Protein AF-A0A2I0LCX0-F1 (afdb_monomer)

InterPro domains:
  IPR005016 Serine incorporator/TMS membrane protein [PF03348] (5-268)
  IPR005016 Serine incorporator/TMS membrane protein [PTHR10383] (5-270)

pLDDT: mean 80.24, std 19.32, range [28.86, 98.25]

Mean predicted aligned error: 10.22 Å

Sequence (271 aa):
MNFAATISKFGAALFLLVQVLILLDFTHSWNDAWVEKDEQKWYIALLAVSIGCYIAAFTIGGILFIWFNPSGHDCGLNVFFMVMSLILPVIFTGVALHPKVNGSLLPASVVSVYCAYVCFTALSCEPRDYACNGLHGKSKAVSTGTLILGMLTTVLSVLYSAFRAGSSTTFLSPPSSPRSDVEEGTDKEDKKEAEARPVSYSYSFFHLIFALASMYAGMLLSDWTSSSDSSDLVDVGWTSVWVRICTEWVTAGLYIWTVIAPLLFPDREFF

Nearest PDB structures (foldseek):
  7rug-assembly1_A  TM=8.757E-01  e=2.592E-10  Homo sapiens
  9c3c-assembly1_n  TM=2.346E-01  e=1.860E+00  Oryctolagus cuniculus

Solvent-accessible surface area (backbone atoms only — not comparable to full-atom values): 15337 Å² total; per-residue (Å²): 133,60,69,67,54,57,50,31,53,52,32,24,55,52,32,54,54,51,46,48,53,50,50,51,53,50,35,50,51,53,47,50,64,42,59,74,64,75,43,72,69,42,55,51,48,46,50,53,51,19,53,52,27,43,53,48,20,54,50,50,48,55,51,44,48,72,39,34,48,49,88,95,59,92,33,64,69,51,50,49,53,52,52,55,51,62,48,45,44,55,52,37,47,55,56,25,67,31,90,90,38,95,45,51,60,45,41,33,16,53,52,28,31,47,36,33,48,36,49,53,56,14,58,70,10,44,39,90,85,46,84,33,48,62,52,65,92,45,41,69,63,50,52,52,47,53,46,53,50,51,53,49,53,51,52,51,49,53,50,48,53,52,49,53,58,55,54,73,62,67,80,74,68,79,78,86,78,80,91,77,92,83,84,90,82,84,89,80,92,74,90,67,74,79,71,80,70,83,69,93,57,62,65,69,58,55,52,47,52,53,51,21,47,51,27,30,52,52,34,61,77,46,45,63,62,56,102,83,67,72,102,65,61,52,55,43,20,64,68,44,20,50,54,32,51,52,48,38,52,49,47,52,52,50,54,52,41,69,56,46,44,58,75,78,40,70,92,54,88,84,128

Foldseek 3Di:
DDPLLVVLVVLLLVLLVLLLVLLLCVQVVVVVVLVVVVDPVSVVVLVVLLVVLQVLLVVLLVVQCVFQPDPPDDSVVLVVLSVVLNVLLVVLVCLQPPPVWVHGSRSSSNLSSVLSVLSVLLLLQAALPDPRGNCNVVNVVSLVVVLVVQLVSLVVSLVSVVVVLVVVPVPPPDPDDDDDDDDDDDDDDDPPPPDPPPRPDDPVVNVSSVVSSVSSNVCSVVLSDDPPDDDDRPSRYNVVSVSSSVSSVVSSVVSSCVGCVCVVCVVDDDD

Radius of gyration: 23.69 Å; Cα contacts (8 Å, |Δi|>4): 250; chains: 1; bounding box: 57×47×83 Å

Structure (mmCIF, N/CA/C/O backbone):
data_AF-A0A2I0LCX0-F1
#
_entry.id   AF-A0A2I0LCX0-F1
#
loop_
_atom_site.group_PDB
_atom_site.id
_atom_site.type_symbol
_atom_site.label_atom_id
_atom_site.label_alt_id
_atom_site.label_comp_id
_atom_site.label_asym_id
_atom_site.label_entity_id
_atom_site.label_seq_id
_atom_site.pdbx_PDB_ins_code
_atom_site.Cartn_x
_atom_site.Cartn_y
_atom_site.Cartn_z
_atom_site.occupancy
_atom_site.B_iso_or_equiv
_atom_site.auth_seq_id
_atom_site.auth_comp_id
_atom_site.auth_asym_id
_atom_site.auth_atom_id
_atom_site.pdbx_PDB_model_num
ATOM 1 N N . MET A 1 1 ? 30.971 -2.480 -2.571 1.00 52.50 1 MET A N 1
ATOM 2 C CA . MET A 1 1 ? 29.619 -2.207 -2.037 1.00 52.50 1 MET A CA 1
ATOM 3 C C . MET A 1 1 ? 29.749 -1.422 -0.733 1.00 52.50 1 MET A C 1
ATOM 5 O O . MET A 1 1 ? 30.299 -1.948 0.227 1.00 52.50 1 MET A O 1
ATOM 9 N N . ASN A 1 2 ? 29.348 -0.147 -0.715 1.00 71.81 2 ASN A N 1
ATOM 10 C CA . ASN A 1 2 ? 29.471 0.712 0.471 1.00 71.81 2 ASN A CA 1
ATOM 11 C C . ASN A 1 2 ? 28.528 0.212 1.577 1.00 71.81 2 ASN A C 1
ATOM 13 O O . ASN A 1 2 ? 27.329 0.098 1.343 1.00 71.81 2 ASN A O 1
ATOM 17 N N . PHE A 1 3 ? 29.056 -0.066 2.772 1.00 76.88 3 PHE A N 1
ATOM 18 C CA . PHE A 1 3 ? 28.307 -0.583 3.931 1.00 76.88 3 PHE A CA 1
ATOM 19 C C . PHE A 1 3 ? 27.013 0.200 4.219 1.00 76.88 3 PHE A C 1
ATOM 21 O O . PHE A 1 3 ? 25.958 -0.396 4.432 1.00 76.88 3 PHE A O 1
ATOM 28 N N . ALA A 1 4 ? 27.070 1.532 4.117 1.00 77.75 4 ALA A N 1
ATOM 29 C CA . ALA A 1 4 ? 25.912 2.409 4.282 1.00 77.75 4 ALA A CA 1
ATOM 30 C C . ALA A 1 4 ? 24.796 2.134 3.258 1.00 77.75 4 ALA A C 1
ATOM 32 O O . ALA A 1 4 ? 23.632 2.086 3.631 1.00 77.75 4 ALA A O 1
ATOM 33 N N . ALA A 1 5 ? 25.134 1.880 1.990 1.00 72.81 5 ALA A N 1
ATOM 34 C CA . ALA A 1 5 ? 24.140 1.619 0.950 1.00 72.81 5 ALA A CA 1
ATOM 35 C C . ALA A 1 5 ? 23.404 0.289 1.178 1.00 72.81 5 ALA A C 1
ATOM 37 O O . ALA A 1 5 ? 22.200 0.198 0.953 1.00 72.81 5 ALA A O 1
ATOM 38 N N . THR A 1 6 ? 24.104 -0.739 1.665 1.00 78.75 6 THR A N 1
ATOM 39 C CA . THR A 1 6 ? 23.479 -2.018 2.037 1.00 78.75 6 THR A CA 1
ATOM 40 C C . THR A 1 6 ? 22.500 -1.837 3.196 1.00 78.75 6 THR A C 1
ATOM 42 O O . THR A 1 6 ? 21.385 -2.353 3.147 1.00 78.75 6 THR A O 1
ATOM 45 N N . ILE A 1 7 ? 22.893 -1.063 4.213 1.00 85.94 7 ILE A N 1
ATOM 46 C CA . ILE A 1 7 ? 22.029 -0.748 5.356 1.00 85.94 7 ILE A CA 1
ATOM 47 C C . ILE A 1 7 ? 20.803 0.047 4.906 1.00 85.94 7 ILE A C 1
ATOM 49 O O . ILE A 1 7 ? 19.689 -0.313 5.275 1.00 85.94 7 ILE A O 1
ATOM 53 N N . SER A 1 8 ? 20.979 1.077 4.075 1.00 84.38 8 SER A N 1
ATOM 54 C CA . SER A 1 8 ? 19.868 1.887 3.568 1.00 84.38 8 SER A CA 1
ATOM 55 C C . SER A 1 8 ? 18.891 1.073 2.722 1.00 84.38 8 SER A C 1
ATOM 57 O O . SER A 1 8 ? 17.690 1.253 2.884 1.00 84.38 8 SER A O 1
ATOM 59 N N . LYS A 1 9 ? 19.364 0.129 1.893 1.00 80.00 9 LYS A N 1
ATOM 60 C CA . LYS A 1 9 ? 18.498 -0.806 1.144 1.00 80.00 9 LYS A CA 1
ATOM 61 C C . LYS A 1 9 ? 17.619 -1.637 2.078 1.00 80.00 9 LYS A C 1
ATOM 63 O O . LYS A 1 9 ? 16.411 -1.725 1.872 1.00 80.00 9 LYS A O 1
ATOM 68 N N . PHE A 1 10 ? 18.216 -2.218 3.118 1.00 83.88 10 PHE A N 1
ATOM 69 C CA . PHE A 1 10 ? 17.479 -3.013 4.098 1.00 83.88 10 PHE A CA 1
ATOM 70 C C . PHE A 1 10 ? 16.499 -2.156 4.912 1.00 83.88 10 PHE A C 1
ATOM 72 O O . PHE A 1 10 ? 15.336 -2.522 5.065 1.00 83.88 10 PHE A O 1
ATOM 79 N N . GLY A 1 11 ? 16.940 -0.988 5.386 1.00 86.31 11 GLY A N 1
ATOM 80 C CA . GLY A 1 11 ? 16.098 -0.051 6.130 1.00 86.31 11 GLY A CA 1
ATOM 81 C C . GLY A 1 11 ? 14.923 0.475 5.305 1.00 86.31 11 GLY A C 1
ATOM 82 O O . GLY A 1 11 ? 13.806 0.548 5.805 1.00 86.31 11 GLY A O 1
ATOM 83 N N . ALA A 1 12 ? 15.143 0.758 4.021 1.00 84.62 12 ALA A N 1
ATOM 84 C CA . ALA A 1 12 ? 14.101 1.163 3.086 1.00 84.62 12 ALA A CA 1
ATOM 85 C C . ALA A 1 12 ? 13.065 0.049 2.852 1.00 84.62 12 ALA A C 1
ATOM 87 O O . ALA A 1 12 ? 11.866 0.316 2.871 1.00 84.62 12 ALA A O 1
ATOM 88 N N . ALA A 1 13 ? 13.505 -1.206 2.703 1.00 81.94 13 ALA A N 1
ATOM 89 C CA . ALA A 1 13 ? 12.600 -2.351 2.601 1.00 81.94 13 ALA A CA 1
ATOM 90 C C . ALA A 1 13 ? 11.771 -2.551 3.883 1.00 81.94 13 ALA A C 1
ATOM 92 O O . ALA A 1 13 ? 10.566 -2.785 3.815 1.00 81.94 13 ALA A O 1
ATOM 93 N N . LEU A 1 14 ? 12.389 -2.399 5.059 1.00 87.06 14 LEU A N 1
ATOM 94 C CA . LEU A 1 14 ? 11.676 -2.459 6.335 1.00 87.06 14 LEU A CA 1
ATOM 95 C C . LEU A 1 14 ? 10.679 -1.301 6.484 1.00 87.06 14 LEU A C 1
ATOM 97 O O . LEU A 1 14 ? 9.575 -1.505 6.984 1.00 87.06 14 LEU A O 1
ATOM 101 N N . PHE A 1 15 ? 11.029 -0.101 6.013 1.00 89.25 15 PHE A N 1
ATOM 102 C CA . PHE A 1 15 ? 10.121 1.043 6.030 1.00 89.25 15 PHE A CA 1
ATOM 103 C C . PHE A 1 15 ? 8.869 0.812 5.180 1.00 89.25 15 PHE A C 1
ATOM 105 O O . PHE A 1 15 ? 7.782 1.178 5.612 1.00 89.25 15 PHE A O 1
ATOM 112 N N . LEU A 1 16 ? 8.989 0.160 4.018 1.00 85.88 16 LEU A N 1
ATOM 113 C CA . LEU A 1 16 ? 7.825 -0.211 3.205 1.00 85.88 16 LEU A CA 1
ATOM 114 C C . LEU A 1 16 ? 6.850 -1.106 3.986 1.00 85.88 16 LEU A C 1
ATOM 116 O O . LEU A 1 16 ? 5.642 -0.894 3.925 1.00 85.88 16 LEU A O 1
ATOM 120 N N . LEU A 1 17 ? 7.353 -2.054 4.785 1.00 86.00 17 LEU A N 1
ATOM 121 C CA . LEU A 1 17 ? 6.506 -2.882 5.654 1.00 86.00 17 LEU A CA 1
ATOM 122 C C . LEU A 1 17 ? 5.844 -2.059 6.765 1.00 86.00 17 LEU A C 1
ATOM 124 O O . LEU A 1 17 ? 4.652 -2.213 7.027 1.00 86.00 17 LEU A O 1
ATOM 128 N N . VAL A 1 18 ? 6.594 -1.152 7.395 1.00 88.38 18 VAL A N 1
ATOM 129 C CA . VAL A 1 18 ? 6.048 -0.224 8.399 1.00 88.38 18 VAL A CA 1
ATOM 130 C C . VAL A 1 18 ? 4.959 0.660 7.787 1.00 88.38 18 VAL A C 1
ATOM 132 O O . VAL A 1 18 ? 3.925 0.879 8.411 1.00 88.38 18 VAL A O 1
ATOM 135 N N . GLN A 1 19 ? 5.144 1.124 6.552 1.00 89.50 19 GLN A N 1
ATOM 136 C CA . GLN A 1 19 ? 4.168 1.931 5.828 1.00 89.50 19 GLN A CA 1
ATOM 137 C C . GLN A 1 19 ? 2.867 1.164 5.560 1.00 89.50 19 GLN A C 1
ATOM 139 O O . GLN A 1 19 ? 1.792 1.745 5.695 1.00 89.50 19 GLN A O 1
ATOM 144 N N . VAL A 1 20 ? 2.945 -0.135 5.258 1.00 89.69 20 VAL A N 1
ATOM 145 C CA . VAL A 1 20 ? 1.762 -1.003 5.145 1.00 89.69 20 VAL A CA 1
ATOM 146 C C . VAL A 1 20 ? 1.020 -1.102 6.479 1.00 89.69 20 VAL A C 1
ATOM 148 O O . VAL A 1 20 ? -0.198 -0.958 6.505 1.00 89.69 20 VAL A O 1
ATOM 151 N N . LEU A 1 21 ? 1.729 -1.293 7.596 1.00 90.25 21 LEU A N 1
ATOM 152 C CA . LEU A 1 21 ? 1.100 -1.343 8.924 1.00 90.25 21 LEU A CA 1
ATOM 153 C C . LEU A 1 21 ? 0.441 -0.010 9.299 1.00 90.25 21 LEU A C 1
ATOM 155 O O . LEU A 1 21 ? -0.684 0.000 9.790 1.00 90.25 21 LEU A O 1
ATOM 159 N N . ILE A 1 22 ? 1.114 1.108 9.013 1.00 90.56 22 ILE A N 1
ATOM 160 C CA . ILE A 1 22 ? 0.574 2.456 9.217 1.00 90.56 22 ILE A CA 1
ATOM 161 C C . ILE A 1 22 ? -0.683 2.674 8.370 1.00 90.56 22 ILE A C 1
ATOM 163 O O . ILE A 1 22 ? -1.657 3.236 8.862 1.00 90.56 22 ILE A O 1
ATOM 167 N N . LEU A 1 23 ? -0.682 2.234 7.109 1.00 91.56 23 LEU A N 1
ATOM 168 C CA . LEU A 1 23 ? -1.854 2.324 6.241 1.00 91.56 23 LEU A CA 1
ATOM 169 C C . LEU A 1 23 ? -3.034 1.539 6.826 1.00 91.56 23 LEU A C 1
ATOM 171 O O . LEU A 1 23 ? -4.146 2.060 6.862 1.00 91.56 23 LEU A O 1
ATOM 175 N N . LEU A 1 24 ? -2.797 0.313 7.298 1.00 91.56 24 LEU A N 1
ATOM 176 C CA . LEU A 1 24 ? -3.841 -0.507 7.910 1.00 91.56 24 LEU A CA 1
ATOM 177 C C . LEU A 1 24 ? -4.410 0.168 9.168 1.00 91.56 24 LEU A C 1
ATOM 179 O O . LEU A 1 24 ? -5.622 0.379 9.218 1.00 91.56 24 LEU A O 1
ATOM 183 N N . ASP A 1 25 ? -3.563 0.599 10.113 1.00 90.75 25 ASP A N 1
ATOM 184 C CA . ASP A 1 25 ? -3.995 1.340 11.318 1.00 90.75 25 ASP A CA 1
ATOM 185 C C . ASP A 1 25 ? -4.780 2.605 10.949 1.00 90.75 25 ASP A C 1
ATOM 187 O O . ASP A 1 25 ? -5.859 2.844 11.489 1.00 90.75 25 ASP A O 1
ATOM 191 N N . PHE A 1 26 ? -4.308 3.370 9.960 1.00 92.25 26 PHE A N 1
ATOM 192 C CA . PHE A 1 26 ? -5.007 4.553 9.464 1.00 92.25 26 PHE A CA 1
ATOM 193 C C . PHE A 1 26 ? -6.406 4.223 8.945 1.00 92.25 26 PHE A C 1
ATOM 195 O O . PHE A 1 26 ? -7.369 4.891 9.319 1.00 92.25 26 PHE A O 1
ATOM 202 N N . THR A 1 27 ? -6.540 3.205 8.094 1.00 93.38 27 THR A N 1
ATOM 203 C CA . THR A 1 27 ? -7.836 2.868 7.489 1.00 93.38 27 THR A CA 1
ATOM 204 C C . THR A 1 27 ? -8.848 2.349 8.505 1.00 93.38 27 THR A C 1
ATOM 206 O O . THR A 1 27 ? -10.015 2.739 8.442 1.00 93.38 27 THR A O 1
ATOM 209 N N . HIS A 1 28 ? -8.409 1.525 9.461 1.00 91.19 28 HIS A N 1
ATOM 210 C CA . HIS A 1 28 ? -9.255 1.046 10.551 1.00 91.19 28 HIS A CA 1
ATOM 211 C C . HIS A 1 28 ? -9.620 2.189 11.508 1.00 91.19 28 HIS A C 1
ATOM 213 O O . HIS A 1 28 ? -10.799 2.419 11.753 1.00 91.19 28 HIS A O 1
ATOM 219 N N . SER A 1 29 ? -8.648 3.008 11.922 1.00 91.31 29 SER A N 1
ATOM 220 C CA . SER A 1 29 ? -8.896 4.188 12.762 1.00 91.31 29 SER A CA 1
ATOM 221 C C . SER A 1 29 ? -9.857 5.186 12.109 1.00 91.31 29 SER A C 1
ATOM 223 O O . SER A 1 29 ? -10.707 5.766 12.781 1.00 91.31 29 SER A O 1
ATOM 225 N N . TRP A 1 30 ? -9.734 5.409 10.796 1.00 93.56 30 TRP A N 1
ATOM 226 C CA . TRP A 1 30 ? -10.646 6.278 10.054 1.00 93.56 30 TRP A CA 1
ATOM 227 C C . TRP A 1 30 ? -12.062 5.696 10.024 1.00 93.56 30 TRP A C 1
ATOM 229 O O . TRP A 1 30 ? -13.022 6.417 10.303 1.00 93.56 30 TRP A O 1
ATOM 239 N N . ASN A 1 31 ? -12.194 4.398 9.741 1.00 94.56 31 ASN A N 1
ATOM 240 C CA . ASN A 1 31 ? -13.479 3.712 9.801 1.00 94.56 31 ASN A CA 1
ATOM 241 C C . ASN A 1 31 ? -14.138 3.891 11.173 1.00 94.56 31 ASN A C 1
ATOM 243 O O . ASN A 1 31 ? -15.268 4.369 11.251 1.00 94.56 31 ASN A O 1
ATOM 247 N N . ASP A 1 32 ? -13.416 3.564 12.238 1.00 92.56 32 ASP A N 1
ATOM 248 C CA . ASP A 1 32 ? -13.959 3.549 13.592 1.00 92.56 32 ASP A CA 1
ATOM 249 C C . ASP A 1 32 ? -14.355 4.959 14.038 1.00 92.56 32 ASP A C 1
ATOM 251 O O . ASP A 1 32 ? -15.446 5.151 14.566 1.00 92.56 32 ASP A O 1
ATOM 255 N N . ALA A 1 33 ? -13.555 5.975 13.695 1.00 92.31 33 ALA A N 1
ATOM 256 C CA . ALA A 1 33 ? -13.865 7.373 13.991 1.00 92.31 33 ALA A CA 1
ATOM 257 C C . ALA A 1 33 ? -15.155 7.883 13.321 1.00 92.31 33 ALA A C 1
ATOM 259 O O . ALA A 1 33 ? -15.782 8.816 13.831 1.00 92.31 33 ALA A O 1
ATOM 260 N N . TRP A 1 34 ? -15.536 7.335 12.161 1.00 94.50 34 TRP A N 1
ATOM 261 C CA . TRP A 1 34 ? -16.791 7.680 11.478 1.00 94.50 34 TRP A CA 1
ATOM 262 C C . TRP A 1 34 ? -17.958 6.819 11.964 1.00 94.50 34 TRP A C 1
ATOM 264 O O . TRP A 1 34 ? -19.062 7.342 12.107 1.00 94.50 34 TRP A O 1
ATOM 274 N N . VAL A 1 35 ? -17.720 5.536 12.254 1.00 92.88 35 VAL A N 1
ATOM 275 C CA . VAL A 1 35 ? -18.724 4.625 12.826 1.00 92.88 35 VAL A CA 1
ATOM 276 C C . VAL A 1 35 ? -19.146 5.076 14.226 1.00 92.88 35 VAL A C 1
ATOM 278 O O . VAL A 1 35 ? -20.337 5.070 14.519 1.00 92.88 35 VAL A O 1
ATOM 281 N N . GLU A 1 36 ? -18.210 5.544 15.057 1.00 93.50 36 GLU A N 1
ATOM 282 C CA . GLU A 1 36 ? -18.470 6.024 16.424 1.00 93.50 36 GLU A CA 1
ATOM 283 C C . GLU A 1 36 ? -19.421 7.231 16.464 1.00 93.50 36 GLU A C 1
ATOM 285 O O . GLU A 1 36 ? -20.081 7.478 17.470 1.00 93.50 36 GLU A O 1
ATOM 290 N N . LYS A 1 37 ? -19.535 7.992 15.367 1.00 92.50 37 LYS A N 1
ATOM 291 C CA . LYS A 1 37 ? -20.471 9.123 15.305 1.00 92.50 37 LYS A CA 1
ATOM 292 C C . LYS A 1 37 ? -21.932 8.690 15.334 1.00 92.50 37 LYS A C 1
ATOM 294 O O . LYS A 1 37 ? -22.760 9.527 15.667 1.00 92.50 37 LYS A O 1
ATOM 299 N N . ASP A 1 38 ? -22.229 7.444 14.963 1.00 91.25 38 ASP A N 1
ATOM 300 C CA . ASP A 1 38 ? -23.571 6.852 15.004 1.00 91.25 38 ASP A CA 1
ATOM 301 C C . ASP A 1 38 ? -24.656 7.718 14.320 1.00 91.25 38 ASP A C 1
ATOM 303 O O . ASP A 1 38 ? -25.800 7.820 14.757 1.00 91.25 38 ASP A O 1
ATOM 307 N N . GLU A 1 39 ? -24.299 8.387 13.214 1.00 94.50 39 GLU A N 1
ATOM 308 C CA . GLU A 1 39 ? -25.247 9.155 12.398 1.00 94.50 39 GLU A CA 1
ATOM 309 C C . GLU A 1 39 ? -25.300 8.633 10.959 1.00 94.50 39 GLU A C 1
ATOM 311 O O . GLU A 1 39 ? -24.276 8.379 10.319 1.00 94.50 39 GLU A O 1
ATOM 316 N N . GLN A 1 40 ? -26.506 8.611 10.381 1.00 94.50 40 GLN A N 1
ATOM 317 C CA . GLN A 1 40 ? -26.751 8.136 9.015 1.00 94.50 40 GLN A CA 1
ATOM 318 C C . GLN A 1 40 ? -25.862 8.813 7.957 1.00 94.50 40 GLN A C 1
ATOM 320 O O . GLN A 1 40 ? -25.421 8.161 7.010 1.00 94.50 40 GLN A O 1
ATOM 325 N N . LYS A 1 41 ? -25.554 10.108 8.117 1.00 95.69 41 LYS A N 1
ATOM 326 C CA . LYS A 1 41 ? -24.696 10.853 7.181 1.00 95.69 41 LYS A CA 1
ATOM 327 C C . LYS A 1 41 ? -23.279 10.270 7.089 1.00 95.69 41 LYS A C 1
ATOM 329 O O . LYS A 1 41 ? -22.718 10.231 5.996 1.00 95.69 41 LYS A O 1
ATOM 334 N N . TRP A 1 42 ? -22.724 9.780 8.202 1.00 94.12 42 TRP A N 1
ATOM 335 C CA . TRP A 1 42 ? -21.382 9.198 8.245 1.00 94.12 42 TRP A CA 1
ATOM 336 C C . TRP A 1 42 ? -21.361 7.801 7.634 1.00 94.12 42 TRP A C 1
ATOM 338 O O . TRP A 1 42 ? -20.442 7.496 6.882 1.00 94.12 42 TRP A O 1
ATOM 348 N N . TYR A 1 43 ? -22.410 6.998 7.829 1.00 92.88 43 TYR A N 1
ATOM 349 C CA . TYR A 1 43 ? -22.550 5.717 7.129 1.00 92.88 43 TYR A CA 1
ATOM 350 C C . TYR A 1 43 ? -22.695 5.885 5.610 1.00 92.88 43 TYR A C 1
ATOM 352 O O . TYR A 1 43 ? -22.065 5.154 4.845 1.00 92.88 43 TYR A O 1
ATOM 360 N N . ILE A 1 44 ? -23.467 6.880 5.153 1.00 95.06 44 ILE A N 1
ATOM 361 C CA . ILE A 1 44 ? -23.562 7.209 3.721 1.00 95.06 44 ILE A CA 1
ATOM 362 C C . ILE A 1 44 ? -22.197 7.657 3.187 1.00 95.06 44 ILE A C 1
ATOM 364 O O . ILE A 1 44 ? -21.793 7.220 2.110 1.00 95.06 44 ILE A O 1
ATOM 368 N N . ALA A 1 45 ? -21.465 8.486 3.939 1.00 95.62 45 ALA A N 1
ATOM 369 C CA . ALA A 1 45 ? -20.123 8.914 3.562 1.00 95.62 45 ALA A CA 1
ATOM 370 C C . ALA A 1 45 ? -19.139 7.731 3.484 1.00 95.62 45 ALA A C 1
ATOM 372 O O . ALA A 1 45 ? -18.417 7.623 2.495 1.00 95.62 45 ALA A O 1
ATOM 373 N N . LEU A 1 46 ? -19.150 6.815 4.463 1.00 95.25 46 LEU A N 1
ATOM 374 C CA . LEU A 1 46 ? -18.346 5.583 4.448 1.00 95.25 46 LEU A CA 1
ATOM 375 C C . LEU A 1 46 ? -18.609 4.772 3.181 1.00 95.25 46 LEU A C 1
ATOM 377 O O . LEU A 1 46 ? -17.671 4.370 2.490 1.00 95.25 46 LEU A O 1
ATOM 381 N N . LEU A 1 47 ? -19.884 4.559 2.851 1.00 95.44 47 LEU A N 1
ATOM 382 C CA . LEU A 1 47 ? -20.274 3.795 1.673 1.00 95.44 47 LEU A CA 1
ATOM 383 C C . LEU A 1 47 ? -19.853 4.503 0.378 1.00 95.44 47 LEU A C 1
ATOM 385 O O . LEU A 1 47 ? -19.283 3.867 -0.505 1.00 95.44 47 LEU A O 1
ATOM 389 N N . ALA A 1 48 ? -20.087 5.813 0.273 1.00 97.50 48 ALA A N 1
ATOM 390 C CA . ALA A 1 48 ? -19.731 6.602 -0.903 1.00 97.50 48 ALA A CA 1
ATOM 391 C C . ALA A 1 48 ? -18.217 6.596 -1.168 1.00 97.50 48 ALA A C 1
ATOM 393 O O . ALA A 1 48 ? -17.794 6.372 -2.303 1.00 97.50 48 ALA A O 1
ATOM 394 N N . VAL A 1 49 ? -17.404 6.779 -0.122 1.00 97.81 49 VAL A N 1
ATOM 395 C CA . VAL A 1 49 ? -15.940 6.689 -0.218 1.00 97.81 49 VAL A CA 1
ATOM 396 C C . VAL A 1 49 ? -15.523 5.276 -0.616 1.00 97.81 49 VAL A C 1
ATOM 398 O O . VAL A 1 49 ? -14.722 5.123 -1.535 1.00 97.81 49 VAL A O 1
ATOM 401 N N . SER A 1 50 ? -16.116 4.247 -0.006 1.00 97.62 50 SER A N 1
ATOM 402 C CA . SER A 1 50 ? -15.780 2.853 -0.317 1.00 97.62 50 SER A CA 1
ATOM 403 C C . SER A 1 50 ? -16.060 2.499 -1.780 1.00 97.62 50 SER A C 1
ATOM 405 O O . SER A 1 50 ? -15.222 1.901 -2.454 1.00 97.62 50 SER A O 1
ATOM 407 N N . ILE A 1 51 ? -17.219 2.913 -2.302 1.00 97.88 51 ILE A N 1
ATOM 408 C CA . ILE A 1 51 ? -17.583 2.723 -3.712 1.00 97.88 51 ILE A CA 1
ATOM 409 C C . ILE A 1 51 ? -16.597 3.464 -4.620 1.00 97.88 51 ILE A C 1
ATOM 411 O O . ILE A 1 51 ? -16.103 2.882 -5.585 1.00 97.88 51 ILE A O 1
ATOM 415 N N . GLY A 1 52 ? -16.270 4.719 -4.297 1.00 98.19 52 GLY A N 1
ATOM 416 C CA . GLY A 1 52 ? -15.286 5.505 -5.041 1.00 98.19 52 GLY A CA 1
ATOM 417 C C . GLY A 1 52 ? -13.913 4.830 -5.094 1.00 98.19 52 GLY A C 1
ATOM 418 O O . GLY A 1 52 ? -13.316 4.735 -6.167 1.00 98.19 52 GLY A O 1
ATOM 419 N N . CYS A 1 53 ? -13.444 4.291 -3.968 1.00 98.25 53 CYS A N 1
ATOM 420 C CA . CYS A 1 53 ? -12.195 3.541 -3.885 1.00 98.25 53 CYS A CA 1
ATOM 421 C C . CYS A 1 53 ? -12.229 2.264 -4.735 1.00 98.25 53 CYS A C 1
ATOM 423 O O . CYS A 1 53 ? -11.302 2.032 -5.508 1.00 98.25 53 CYS A O 1
ATOM 425 N N . TYR A 1 54 ? -13.299 1.466 -4.687 1.00 98.19 54 TYR A N 1
ATOM 426 C CA . TYR A 1 54 ? -13.398 0.286 -5.553 1.00 98.19 54 TYR A CA 1
ATOM 427 C C . TYR A 1 54 ? -13.407 0.650 -7.039 1.00 98.19 54 TYR A C 1
ATOM 429 O O . TYR A 1 54 ? -12.671 0.043 -7.817 1.00 98.19 54 TYR A O 1
ATOM 437 N N . ILE A 1 55 ? -14.177 1.669 -7.436 1.00 98.25 55 ILE A N 1
ATOM 438 C CA . ILE A 1 55 ? -14.185 2.160 -8.821 1.00 98.25 55 ILE A CA 1
ATOM 439 C C . ILE A 1 55 ? -12.772 2.573 -9.238 1.00 98.25 55 ILE A C 1
ATOM 441 O O . ILE A 1 55 ? -12.318 2.184 -10.315 1.00 98.25 55 ILE A O 1
ATOM 445 N N . ALA A 1 56 ? -12.055 3.311 -8.389 1.00 97.69 56 ALA A N 1
ATOM 446 C CA . ALA A 1 56 ? -10.682 3.713 -8.658 1.00 97.69 56 ALA A CA 1
ATOM 447 C C . ALA A 1 56 ? -9.747 2.501 -8.807 1.00 97.69 56 ALA A C 1
ATOM 449 O O . ALA A 1 56 ? -9.007 2.439 -9.784 1.00 97.69 56 ALA A O 1
ATOM 450 N N . ALA A 1 57 ? -9.817 1.514 -7.909 1.00 97.69 57 ALA A N 1
ATOM 451 C CA . ALA A 1 57 ? -8.983 0.312 -7.960 1.00 97.69 57 ALA A CA 1
ATOM 452 C C . ALA A 1 57 ? -9.185 -0.480 -9.265 1.00 97.69 57 ALA A C 1
ATOM 454 O O . ALA A 1 57 ? -8.214 -0.793 -9.957 1.00 97.69 57 ALA A O 1
ATOM 455 N N . PHE A 1 58 ? -10.439 -0.738 -9.655 1.00 97.38 58 PHE A N 1
ATOM 456 C CA . PHE A 1 58 ? -10.750 -1.437 -10.907 1.00 97.38 58 PHE A CA 1
ATOM 457 C C . PHE A 1 58 ? -10.406 -0.606 -12.149 1.00 97.38 58 PHE A C 1
ATOM 459 O O . PHE A 1 58 ? -9.940 -1.160 -13.143 1.00 97.38 58 PHE A O 1
ATOM 466 N N . THR A 1 59 ? -10.580 0.719 -12.096 1.00 97.38 59 THR A N 1
ATOM 467 C CA . THR A 1 59 ? -10.195 1.618 -13.197 1.00 97.38 59 THR A CA 1
ATOM 468 C C . THR A 1 59 ? -8.683 1.625 -13.394 1.00 97.38 59 THR A C 1
ATOM 470 O O . THR A 1 59 ? -8.223 1.492 -14.526 1.00 97.38 59 THR A O 1
ATOM 473 N N . ILE A 1 60 ? -7.907 1.727 -12.308 1.00 95.50 60 ILE A N 1
ATOM 474 C CA . ILE A 1 60 ? -6.444 1.621 -12.351 1.00 95.50 60 ILE A CA 1
ATOM 475 C C . ILE A 1 60 ? -6.063 0.275 -12.961 1.00 95.50 60 ILE A C 1
ATOM 477 O O . ILE A 1 60 ? -5.347 0.263 -13.955 1.00 95.50 60 ILE A O 1
ATOM 481 N N . GLY A 1 61 ? -6.605 -0.838 -12.454 1.00 95.56 61 GLY A N 1
ATOM 482 C CA . GLY A 1 61 ? -6.330 -2.167 -13.001 1.00 95.56 61 GLY A CA 1
ATOM 483 C C . GLY A 1 61 ? -6.649 -2.286 -14.497 1.00 95.56 61 GLY A C 1
ATOM 484 O O . GLY A 1 61 ? -5.834 -2.804 -15.252 1.00 95.56 61 GLY A O 1
ATOM 485 N N . GLY A 1 62 ? -7.774 -1.732 -14.961 1.00 95.12 62 GLY A N 1
ATOM 486 C CA . GLY A 1 62 ? -8.115 -1.683 -16.387 1.00 95.12 62 GLY A CA 1
ATOM 487 C C . GLY A 1 62 ? -7.131 -0.858 -17.225 1.00 95.12 62 GLY A C 1
ATOM 488 O O . GLY A 1 62 ? -6.749 -1.276 -18.317 1.00 95.12 62 GLY A O 1
ATOM 489 N N . ILE A 1 63 ? -6.667 0.282 -16.705 1.00 94.75 63 ILE A N 1
ATOM 490 C CA . ILE A 1 63 ? -5.630 1.104 -17.348 1.00 94.75 63 ILE A CA 1
ATOM 491 C C . ILE A 1 63 ? -4.303 0.338 -17.442 1.00 94.75 63 ILE A C 1
ATOM 493 O O . ILE A 1 63 ? -3.617 0.452 -18.460 1.00 94.75 63 ILE A O 1
ATOM 497 N N . LEU A 1 64 ? -3.954 -0.481 -16.442 1.00 94.75 64 LEU A N 1
ATOM 498 C CA . LEU A 1 64 ? -2.732 -1.289 -16.487 1.00 94.75 64 LEU A CA 1
ATOM 499 C C . LEU A 1 64 ? -2.720 -2.239 -17.687 1.00 94.75 64 LEU A C 1
ATOM 501 O O . LEU A 1 64 ? -1.699 -2.330 -18.359 1.00 94.75 64 LEU A O 1
ATOM 505 N N . PHE A 1 65 ? -3.849 -2.857 -18.046 1.00 94.75 65 PHE A N 1
ATOM 506 C CA . PHE A 1 65 ? -3.911 -3.708 -19.243 1.00 94.75 65 PHE A CA 1
ATOM 507 C C . PHE A 1 65 ? -3.622 -2.942 -20.538 1.00 94.75 65 PHE A C 1
ATOM 509 O O . PHE A 1 65 ? -3.036 -3.503 -21.459 1.00 94.75 65 PHE A O 1
ATOM 516 N N . ILE A 1 66 ? -3.990 -1.661 -20.615 1.00 93.00 66 ILE A N 1
ATOM 517 C CA . ILE A 1 66 ? -3.711 -0.821 -21.790 1.00 93.00 66 ILE A CA 1
ATOM 518 C C . ILE A 1 66 ? -2.210 -0.526 -21.900 1.00 93.00 66 ILE A C 1
ATOM 520 O O . ILE A 1 66 ? -1.669 -0.423 -22.999 1.00 93.00 66 ILE A O 1
ATOM 524 N N . TRP A 1 67 ? -1.537 -0.364 -20.764 1.00 91.50 67 TRP A N 1
ATOM 525 C CA . TRP A 1 67 ? -0.141 0.060 -20.706 1.00 91.50 67 TRP A CA 1
ATOM 526 C C . TRP A 1 67 ? 0.868 -1.085 -20.654 1.00 91.50 67 TRP A C 1
ATOM 528 O O . TRP A 1 67 ? 1.977 -0.913 -21.152 1.00 91.50 67 TRP A O 1
ATOM 538 N N . PHE A 1 68 ? 0.491 -2.225 -20.078 1.00 93.81 68 PHE A N 1
ATOM 539 C CA . PHE A 1 68 ? 1.401 -3.324 -19.749 1.00 93.81 68 PHE A CA 1
ATOM 540 C C . PHE A 1 68 ? 1.081 -4.647 -20.467 1.00 93.81 68 PHE A C 1
ATOM 542 O O . PHE A 1 68 ? 1.724 -5.661 -20.198 1.00 93.81 68 PHE A O 1
ATOM 549 N N . ASN A 1 69 ? 0.095 -4.655 -21.375 1.00 94.25 69 ASN A N 1
ATOM 550 C CA . ASN A 1 69 ? -0.248 -5.803 -22.226 1.00 94.25 69 ASN A CA 1
ATOM 551 C C . ASN A 1 69 ? -0.461 -5.385 -23.702 1.00 94.25 69 ASN A C 1
ATOM 553 O O . ASN A 1 69 ? -1.583 -5.451 -24.218 1.00 94.25 69 ASN A O 1
ATOM 557 N N . PRO A 1 70 ? 0.588 -4.901 -24.396 1.00 91.06 70 PRO A N 1
ATOM 558 C CA . PRO A 1 70 ? 0.499 -4.532 -25.805 1.00 91.06 70 PRO A CA 1
ATOM 559 C C . PRO A 1 70 ? 0.193 -5.742 -26.703 1.00 91.06 70 PRO A C 1
ATOM 561 O O . PRO A 1 70 ? 0.690 -6.848 -26.498 1.00 91.06 70 PRO A O 1
ATOM 564 N N . SER A 1 71 ? -0.600 -5.521 -27.755 1.00 86.38 71 SER A N 1
ATOM 565 C CA . SER A 1 71 ? -0.901 -6.562 -28.744 1.00 86.38 71 SER A CA 1
ATOM 566 C C . SER A 1 71 ? 0.355 -6.992 -29.509 1.00 86.38 71 SER A C 1
ATOM 568 O O . SER A 1 71 ? 1.125 -6.146 -29.958 1.00 86.38 71 SER A O 1
ATOM 570 N N . GLY A 1 72 ? 0.528 -8.301 -29.712 1.00 86.88 72 GLY A N 1
ATOM 571 C CA . GLY A 1 72 ? 1.638 -8.866 -30.494 1.00 86.88 72 GLY A CA 1
ATOM 572 C C . GLY A 1 72 ? 2.852 -9.323 -29.678 1.00 86.88 72 GLY A C 1
ATOM 573 O O . GLY A 1 72 ? 3.799 -9.839 -30.266 1.00 86.88 72 GLY A O 1
ATOM 574 N N . HIS A 1 73 ? 2.811 -9.194 -28.350 1.00 89.62 73 HIS A N 1
ATOM 575 C CA . HIS A 1 73 ? 3.829 -9.710 -27.432 1.00 89.62 73 HIS A CA 1
ATOM 576 C C . HIS A 1 73 ? 3.210 -10.671 -26.409 1.00 89.62 73 HIS A C 1
ATOM 578 O O . HIS A 1 73 ? 2.036 -10.544 -26.065 1.00 89.62 73 HIS A O 1
ATOM 584 N N . ASP A 1 74 ? 3.996 -11.635 -25.925 1.00 91.81 74 ASP A N 1
ATOM 585 C CA . ASP A 1 74 ? 3.587 -12.501 -24.816 1.00 91.81 74 ASP A CA 1
ATOM 586 C C . ASP A 1 74 ? 3.939 -11.832 -23.480 1.00 91.81 74 ASP A C 1
ATOM 588 O O . ASP A 1 74 ? 5.089 -11.844 -23.035 1.00 91.81 74 ASP A O 1
ATOM 592 N N . CYS A 1 75 ? 2.933 -11.207 -22.869 1.00 94.19 75 CYS A N 1
ATOM 593 C CA . CYS A 1 75 ? 3.036 -10.482 -21.604 1.00 94.19 75 CYS A CA 1
ATOM 594 C C . CYS A 1 75 ? 2.389 -11.253 -20.446 1.00 94.19 75 CYS A C 1
ATOM 596 O O . CYS A 1 75 ? 1.810 -10.656 -19.537 1.00 94.19 75 CYS A O 1
ATOM 598 N N . GLY A 1 76 ? 2.473 -12.591 -20.470 1.00 94.94 76 GLY A N 1
ATOM 599 C CA . GLY A 1 76 ? 1.836 -13.464 -19.481 1.00 94.94 76 GLY A CA 1
ATOM 600 C C . GLY A 1 76 ? 2.191 -13.149 -18.022 1.00 94.94 76 GLY A C 1
ATOM 601 O O . GLY A 1 76 ? 1.324 -13.253 -17.156 1.00 94.94 76 GLY A O 1
ATOM 602 N N . LEU A 1 77 ? 3.422 -12.703 -17.741 1.00 94.50 77 LEU A N 1
ATOM 603 C CA . LEU A 1 77 ? 3.839 -12.318 -16.386 1.00 94.50 77 LEU A CA 1
ATOM 604 C C . LEU A 1 77 ? 3.098 -11.065 -15.889 1.00 94.50 77 LEU A C 1
ATOM 606 O O . LEU A 1 77 ? 2.562 -11.065 -14.782 1.00 94.50 77 LEU A O 1
ATOM 610 N N . ASN A 1 78 ? 2.991 -10.033 -16.728 1.00 95.69 78 ASN A N 1
ATOM 611 C CA . ASN A 1 78 ? 2.266 -8.804 -16.395 1.00 95.69 78 ASN A CA 1
ATOM 612 C C . ASN A 1 78 ? 0.777 -9.092 -16.232 1.00 95.69 78 ASN A C 1
ATOM 614 O O . ASN A 1 78 ? 0.150 -8.628 -15.283 1.00 95.69 78 ASN A O 1
ATOM 618 N N . VAL A 1 79 ? 0.215 -9.907 -17.131 1.00 96.69 79 VAL A N 1
ATOM 619 C CA . VAL A 1 79 ? -1.175 -10.366 -17.037 1.00 96.69 79 VAL A CA 1
ATOM 620 C C . VAL A 1 79 ? -1.409 -11.105 -15.721 1.00 96.69 79 VAL A C 1
ATOM 622 O O . VAL A 1 79 ? -2.397 -10.825 -15.048 1.00 96.69 79 VAL A O 1
ATOM 625 N N . PHE A 1 80 ? -0.499 -11.992 -15.312 1.00 97.19 80 PHE A N 1
ATOM 626 C CA . PHE A 1 80 ? -0.593 -12.684 -14.029 1.00 97.19 80 PHE A CA 1
ATOM 627 C C . PHE A 1 80 ? -0.622 -11.704 -12.847 1.00 97.19 80 PHE A C 1
ATOM 629 O O . PHE A 1 80 ? -1.529 -11.800 -12.018 1.00 97.19 80 PHE A O 1
ATOM 636 N N . PHE A 1 81 ? 0.306 -10.741 -12.792 1.00 97.38 81 PHE A N 1
ATOM 637 C CA . PHE A 1 81 ? 0.334 -9.732 -11.728 1.00 97.38 81 PHE A CA 1
ATOM 638 C C . PHE A 1 81 ? -0.949 -8.894 -11.700 1.00 97.38 81 PHE A C 1
ATOM 640 O O . PHE A 1 81 ? -1.593 -8.809 -10.658 1.00 97.38 81 PHE A O 1
ATOM 647 N N . MET A 1 82 ? -1.392 -8.364 -12.843 1.00 97.19 82 MET A N 1
ATOM 648 C CA . MET A 1 82 ? -2.609 -7.549 -12.924 1.00 97.19 82 MET A CA 1
ATOM 649 C C . MET A 1 82 ? -3.872 -8.326 -12.536 1.00 97.19 82 MET A C 1
ATOM 651 O O . MET A 1 82 ? -4.720 -7.804 -11.813 1.00 97.19 82 MET A O 1
ATOM 655 N N . VAL A 1 83 ? -4.021 -9.572 -12.998 1.00 97.56 83 VAL A N 1
ATOM 656 C CA . VAL A 1 83 ? -5.183 -10.410 -12.662 1.00 97.56 83 VAL A CA 1
ATOM 657 C C . VAL A 1 83 ? -5.200 -10.737 -11.172 1.00 97.56 83 VAL A C 1
ATOM 659 O O . VAL A 1 83 ? -6.251 -10.624 -10.544 1.00 97.56 83 VAL A O 1
ATOM 662 N N . MET A 1 84 ? -4.053 -11.094 -10.588 1.00 95.94 84 MET A N 1
ATOM 663 C CA . MET A 1 84 ? -3.936 -11.309 -9.143 1.00 95.94 84 MET A CA 1
ATOM 664 C C . MET A 1 84 ? -4.355 -10.058 -8.364 1.00 95.94 84 MET A C 1
ATOM 666 O O . MET A 1 84 ? -5.228 -10.153 -7.501 1.00 95.94 84 MET A O 1
ATOM 670 N N . SER A 1 85 ? -3.835 -8.882 -8.729 1.00 96.56 85 SER 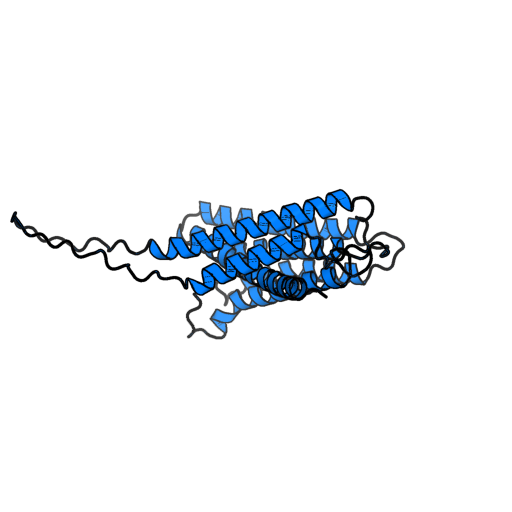A N 1
ATOM 671 C CA . SER A 1 85 ? -4.211 -7.606 -8.109 1.00 96.56 85 SER A CA 1
ATOM 672 C C . SER A 1 85 ? -5.702 -7.286 -8.243 1.00 96.56 85 SER A C 1
ATOM 674 O O . SER A 1 85 ? -6.288 -6.724 -7.325 1.00 96.56 85 SER A O 1
ATOM 676 N N . LEU A 1 86 ? -6.352 -7.662 -9.350 1.00 96.81 86 LEU A N 1
ATOM 677 C CA . LEU A 1 86 ? -7.792 -7.452 -9.560 1.00 96.81 86 LEU A CA 1
ATOM 678 C C . LEU A 1 86 ? -8.688 -8.429 -8.788 1.00 96.81 86 LEU A C 1
ATOM 680 O O . LEU A 1 86 ? -9.844 -8.109 -8.506 1.00 96.81 86 LEU A O 1
ATOM 684 N N . ILE A 1 87 ? -8.177 -9.608 -8.436 1.00 97.75 87 ILE A N 1
ATOM 685 C CA . ILE A 1 87 ? -8.901 -10.582 -7.610 1.00 97.75 87 ILE A CA 1
ATOM 686 C C . ILE A 1 87 ? -8.901 -10.147 -6.136 1.00 97.75 87 ILE A C 1
ATOM 688 O O . ILE A 1 87 ? -9.887 -10.374 -5.430 1.00 97.75 87 ILE A O 1
ATOM 692 N N . LEU A 1 88 ? -7.838 -9.484 -5.667 1.00 97.50 88 LEU A N 1
ATOM 693 C CA . LEU A 1 88 ? -7.700 -9.053 -4.272 1.00 97.50 88 LEU A CA 1
ATOM 694 C C . LEU A 1 88 ? -8.880 -8.200 -3.754 1.00 97.50 88 LEU A C 1
ATOM 696 O O . LEU A 1 88 ? -9.420 -8.565 -2.711 1.00 97.50 88 LEU A O 1
ATOM 700 N N . PRO A 1 89 ? -9.373 -7.156 -4.454 1.00 97.88 89 PRO A N 1
ATOM 701 C CA . PRO A 1 89 ? -10.544 -6.390 -4.018 1.00 97.88 89 PRO A CA 1
ATOM 702 C C . PRO A 1 89 ? -11.798 -7.242 -3.789 1.00 97.88 89 PRO A C 1
ATOM 704 O O . PRO A 1 89 ? -12.574 -6.985 -2.865 1.00 97.88 89 PRO A O 1
ATOM 707 N N . VAL A 1 90 ? -11.991 -8.284 -4.607 1.00 97.50 90 VAL A N 1
ATOM 708 C CA . VAL A 1 90 ? -13.116 -9.221 -4.469 1.00 97.50 90 VAL A CA 1
ATOM 709 C C . VAL A 1 90 ? -12.940 -10.075 -3.215 1.00 97.50 90 VAL A C 1
ATOM 711 O O . VAL A 1 90 ? -13.886 -10.228 -2.442 1.00 97.50 90 VAL A O 1
ATOM 714 N N . ILE A 1 91 ? -11.726 -10.580 -2.972 1.00 97.56 91 ILE A N 1
ATOM 715 C CA . ILE A 1 91 ? -11.393 -11.329 -1.753 1.00 97.56 91 ILE A CA 1
ATOM 716 C C . ILE A 1 91 ? -11.587 -10.449 -0.516 1.00 97.56 91 ILE A C 1
ATOM 718 O O . ILE A 1 91 ? -12.259 -10.865 0.424 1.00 97.56 91 ILE A O 1
ATOM 722 N N . PHE A 1 92 ? -11.054 -9.226 -0.520 1.00 97.38 92 PHE A N 1
ATOM 723 C CA . PHE A 1 92 ? -11.169 -8.294 0.601 1.00 97.38 92 PHE A CA 1
ATOM 724 C C . PHE A 1 92 ? -12.626 -7.968 0.914 1.00 97.38 92 PHE A C 1
ATOM 726 O O . PHE A 1 92 ? -13.019 -8.012 2.075 1.00 97.38 92 PHE A O 1
ATOM 733 N N . THR A 1 93 ? -13.449 -7.735 -0.112 1.00 96.25 93 THR A N 1
ATOM 734 C CA . THR A 1 93 ? -14.895 -7.535 0.053 1.00 96.25 93 THR A CA 1
ATOM 735 C C . THR A 1 93 ? -15.566 -8.766 0.660 1.00 96.25 93 THR A C 1
ATOM 737 O O . THR A 1 93 ? -16.343 -8.640 1.604 1.00 96.25 93 THR A O 1
ATOM 740 N N . GLY A 1 94 ? -15.263 -9.961 0.141 1.00 95.81 94 GLY A N 1
ATOM 741 C CA . GLY A 1 94 ? -15.838 -11.214 0.631 1.00 95.81 94 GLY A CA 1
ATOM 742 C C . GLY A 1 94 ? -15.490 -11.492 2.092 1.00 95.81 94 GLY A C 1
ATOM 743 O O . GLY A 1 94 ? -16.359 -11.899 2.860 1.00 95.81 94 GLY A O 1
ATOM 744 N N . VAL A 1 95 ? -14.244 -11.221 2.490 1.00 94.81 95 VAL A N 1
ATOM 745 C CA . VAL A 1 95 ? -13.805 -11.334 3.886 1.00 94.81 95 VAL A CA 1
ATOM 746 C C . VAL A 1 95 ? -14.478 -10.262 4.742 1.00 94.81 95 VAL A C 1
ATOM 748 O O . VAL A 1 95 ? -15.052 -10.609 5.764 1.00 94.81 95 VAL A O 1
ATOM 751 N N . ALA A 1 96 ? -14.485 -8.995 4.320 1.00 94.19 96 ALA A N 1
ATOM 752 C CA . ALA A 1 96 ? -15.056 -7.886 5.088 1.00 94.19 96 ALA A CA 1
ATOM 753 C C . ALA A 1 96 ? -16.570 -8.008 5.329 1.00 94.19 96 ALA A C 1
ATOM 755 O O . ALA A 1 96 ? -17.054 -7.578 6.370 1.00 94.19 96 ALA A O 1
ATOM 756 N N . LEU A 1 97 ? -17.317 -8.584 4.382 1.00 93.44 97 LEU A N 1
ATOM 757 C CA . LEU A 1 97 ? -18.767 -8.785 4.492 1.00 93.44 97 LEU A CA 1
ATOM 758 C C . LEU A 1 97 ? -19.155 -10.122 5.135 1.00 93.44 97 LEU A C 1
ATOM 760 O O . LEU A 1 97 ? -20.344 -10.421 5.266 1.00 93.44 97 LEU A O 1
ATOM 764 N N . HIS A 1 98 ? -18.185 -10.960 5.504 1.00 92.69 98 HIS A N 1
ATOM 765 C CA . HIS A 1 98 ? -18.488 -12.259 6.080 1.00 92.69 98 HIS A CA 1
ATOM 766 C C . HIS A 1 98 ? -19.201 -12.084 7.439 1.00 92.69 98 HIS A C 1
ATOM 768 O O . HIS A 1 98 ? -18.677 -11.419 8.326 1.00 92.69 98 HIS A O 1
ATOM 774 N N . PRO A 1 99 ? -20.362 -12.723 7.679 1.00 88.88 99 PRO A N 1
ATOM 775 C CA . PRO A 1 99 ? -21.245 -12.395 8.808 1.00 88.88 99 PRO A CA 1
ATOM 776 C C . PRO A 1 99 ? -20.656 -12.692 10.191 1.00 88.88 99 PRO A C 1
ATOM 778 O O . PRO A 1 99 ? -21.203 -12.257 11.198 1.00 88.88 99 PRO A O 1
ATOM 781 N N . LYS A 1 100 ? -19.572 -13.474 10.258 1.00 87.44 100 LYS A N 1
ATOM 782 C CA . LYS A 1 100 ? -18.865 -13.728 11.519 1.00 87.44 100 LYS A CA 1
ATOM 783 C C . LYS A 1 100 ? -17.817 -12.671 11.845 1.00 87.44 100 LYS A C 1
ATOM 785 O O . LYS A 1 100 ? -17.404 -12.636 12.991 1.00 87.44 100 LYS A O 1
ATOM 790 N N . VAL A 1 101 ? -17.356 -11.871 10.880 1.00 86.38 101 VAL A N 1
ATOM 791 C CA . VAL A 1 101 ? -16.372 -10.811 11.137 1.00 86.38 101 VAL A CA 1
ATOM 792 C C . VAL A 1 101 ? -17.100 -9.483 11.320 1.00 86.38 101 VAL A C 1
ATOM 794 O O . VAL A 1 101 ? -18.050 -9.189 10.601 1.00 86.38 101 VAL A O 1
ATOM 797 N N . ASN A 1 102 ? -16.623 -8.642 12.235 1.00 80.06 102 ASN A N 1
ATOM 798 C CA . ASN A 1 102 ? -17.060 -7.245 12.329 1.00 80.06 102 ASN A CA 1
ATOM 799 C C . ASN A 1 102 ? -16.278 -6.392 11.316 1.00 80.06 102 ASN A C 1
ATOM 801 O O . ASN A 1 102 ? -15.556 -5.468 11.681 1.00 80.06 102 ASN A O 1
ATOM 805 N N . GLY A 1 103 ? -16.336 -6.781 10.041 1.00 83.56 103 GLY A N 1
ATOM 806 C CA . GLY A 1 103 ? -15.606 -6.119 8.965 1.00 83.56 103 GLY A CA 1
ATOM 807 C C . GLY A 1 103 ? -16.300 -4.848 8.472 1.00 83.56 103 GLY A C 1
ATOM 808 O O . GLY A 1 103 ? -17.493 -4.637 8.680 1.00 83.56 103 GLY A O 1
ATOM 809 N N . SER A 1 104 ? -15.541 -3.997 7.781 1.00 91.12 104 SER A N 1
ATOM 810 C CA . SER A 1 104 ? -16.056 -2.799 7.111 1.00 91.12 104 SER A CA 1
ATOM 811 C C . SER A 1 104 ? -15.516 -2.697 5.687 1.00 91.12 104 SER A C 1
ATOM 813 O O . SER A 1 104 ? -14.395 -3.120 5.390 1.00 91.12 104 SER A O 1
ATOM 815 N N . LEU A 1 105 ? -16.318 -2.104 4.800 1.00 94.69 105 LEU A N 1
ATOM 816 C CA . LEU A 1 105 ? -15.964 -1.890 3.398 1.00 94.69 105 LEU A CA 1
ATOM 817 C C . LEU A 1 105 ? -14.913 -0.794 3.206 1.00 94.69 105 LEU A C 1
ATOM 819 O O . LEU A 1 105 ? -14.176 -0.846 2.219 1.00 94.69 105 LEU A O 1
ATOM 823 N N . LEU A 1 106 ? -14.807 0.172 4.127 1.00 95.62 106 LEU A N 1
ATOM 824 C CA . LEU A 1 106 ? -13.861 1.276 3.960 1.00 95.62 106 LEU A CA 1
ATOM 825 C C . LEU A 1 106 ? -12.406 0.774 3.986 1.00 95.62 106 LEU A C 1
ATOM 827 O O . LEU A 1 106 ? -11.721 0.983 2.983 1.00 95.62 106 LEU A O 1
ATOM 831 N N . PRO A 1 107 ? -11.929 0.048 5.021 1.00 96.12 107 PRO A N 1
ATOM 832 C CA . PRO A 1 107 ? -10.573 -0.498 5.006 1.00 96.12 107 PRO A CA 1
ATOM 833 C C . PRO A 1 107 ? -10.316 -1.410 3.800 1.00 96.12 107 PRO A C 1
ATOM 835 O O . PRO A 1 107 ? -9.302 -1.259 3.124 1.00 96.12 107 PRO A O 1
ATOM 838 N N . ALA A 1 108 ? -11.276 -2.277 3.457 1.00 97.06 108 ALA A N 1
ATOM 839 C CA . ALA A 1 108 ? -11.184 -3.173 2.300 1.00 97.06 108 ALA A CA 1
ATOM 840 C C . ALA A 1 108 ? -10.946 -2.412 0.981 1.00 97.06 108 ALA A C 1
ATOM 842 O O . ALA A 1 108 ? -10.072 -2.759 0.182 1.00 97.06 108 ALA A O 1
ATOM 843 N N . SER A 1 109 ? -11.714 -1.345 0.759 1.00 97.75 109 SER A N 1
ATOM 844 C CA . SER A 1 109 ? -11.671 -0.556 -0.472 1.00 97.75 109 SER A CA 1
ATOM 845 C C . SER A 1 109 ? -10.417 0.319 -0.581 1.00 97.75 109 SER A C 1
ATOM 847 O O . SER A 1 109 ? -9.826 0.407 -1.657 1.00 97.75 109 SER A O 1
ATOM 849 N N . VAL A 1 110 ? -9.951 0.920 0.518 1.00 97.50 110 VAL A N 1
ATOM 850 C CA . VAL A 1 110 ? -8.717 1.724 0.520 1.00 97.50 110 VAL A CA 1
ATOM 851 C C . VAL A 1 110 ? -7.494 0.832 0.301 1.00 97.50 110 VAL A C 1
ATOM 853 O O . VAL A 1 110 ? -6.632 1.166 -0.514 1.00 97.50 110 VAL A O 1
ATOM 856 N N . VAL A 1 111 ? -7.444 -0.337 0.950 1.00 96.69 111 VAL A N 1
ATOM 857 C CA . VAL A 1 111 ? -6.380 -1.329 0.726 1.00 96.69 111 VAL A CA 1
ATOM 858 C C . VAL A 1 111 ? -6.403 -1.840 -0.719 1.00 96.69 111 VAL A C 1
ATOM 860 O O . VAL A 1 111 ? -5.347 -1.989 -1.326 1.00 96.69 111 VAL A O 1
ATOM 863 N N . SER A 1 112 ? -7.584 -2.004 -1.323 1.00 97.75 112 SER A N 1
ATOM 864 C CA . SER A 1 112 ? -7.724 -2.363 -2.744 1.00 97.75 112 SER A CA 1
ATOM 865 C C . SER A 1 112 ? -7.090 -1.332 -3.686 1.00 97.75 112 SER A C 1
ATOM 867 O O . SER A 1 112 ? -6.378 -1.701 -4.620 1.00 97.75 112 SER A O 1
ATOM 869 N N . VAL A 1 113 ? -7.311 -0.034 -3.436 1.00 97.00 113 VAL A N 1
ATOM 870 C CA . VAL A 1 113 ? -6.663 1.047 -4.203 1.00 97.00 113 VAL A CA 1
ATOM 871 C C . VAL A 1 113 ? -5.152 1.007 -4.017 1.00 97.00 113 VAL A C 1
ATOM 873 O O . VAL A 1 113 ? -4.412 1.171 -4.986 1.00 97.00 113 VAL A O 1
ATOM 876 N N . TYR A 1 114 ? -4.686 0.766 -2.791 1.00 94.94 114 TYR A N 1
ATOM 877 C CA . TYR A 1 114 ? -3.260 0.654 -2.514 1.00 94.94 114 TYR A CA 1
ATOM 878 C C . TYR A 1 114 ? -2.621 -0.534 -3.243 1.00 94.94 114 TYR A C 1
ATOM 880 O O . TYR A 1 114 ? -1.582 -0.349 -3.865 1.00 94.94 114 TYR A O 1
ATOM 888 N N . CYS A 1 115 ? -3.246 -1.716 -3.261 1.00 96.69 115 CYS A N 1
ATOM 889 C CA . CYS A 1 115 ? -2.760 -2.862 -4.038 1.00 96.69 115 CYS A CA 1
ATOM 890 C C . CYS A 1 115 ? -2.670 -2.533 -5.537 1.00 96.69 115 CYS A C 1
ATOM 892 O O . CYS A 1 115 ? -1.627 -2.749 -6.150 1.00 96.69 115 CYS A O 1
ATOM 894 N N . ALA A 1 116 ? -3.703 -1.901 -6.110 1.00 96.19 116 ALA A N 1
ATOM 895 C CA . ALA A 1 116 ? -3.676 -1.454 -7.505 1.00 96.19 116 ALA A CA 1
ATOM 896 C C . ALA A 1 116 ? -2.548 -0.435 -7.776 1.00 96.19 116 ALA A C 1
ATOM 898 O O . ALA A 1 116 ? -1.890 -0.491 -8.816 1.00 96.19 116 ALA A O 1
ATOM 899 N N . TYR A 1 117 ? -2.288 0.472 -6.830 1.00 92.31 117 TYR A N 1
ATOM 900 C CA . TYR A 1 117 ? -1.167 1.410 -6.888 1.00 92.31 117 TYR A CA 1
ATOM 901 C C . TYR A 1 117 ? 0.192 0.701 -6.808 1.00 92.31 117 TYR A C 1
ATOM 903 O O . TYR A 1 117 ? 1.084 0.992 -7.606 1.00 92.31 117 TYR A O 1
ATOM 911 N N . VAL A 1 118 ? 0.365 -0.245 -5.885 1.00 92.56 118 VAL A N 1
ATOM 912 C CA . VAL A 1 118 ? 1.612 -1.006 -5.757 1.00 92.56 118 VAL A CA 1
ATOM 913 C C . VAL A 1 118 ? 1.877 -1.791 -7.038 1.00 92.56 118 VAL A C 1
ATOM 915 O O . VAL A 1 118 ? 2.980 -1.675 -7.571 1.00 92.56 118 VAL A O 1
ATOM 918 N N . CYS A 1 119 ? 0.866 -2.461 -7.596 1.00 95.56 119 CYS A N 1
ATOM 919 C CA . CYS A 1 119 ? 0.943 -3.145 -8.886 1.00 95.56 119 CYS A CA 1
ATOM 920 C C . CYS A 1 119 ? 1.344 -2.188 -10.023 1.00 95.56 119 CYS A C 1
ATOM 922 O O . CYS A 1 119 ? 2.300 -2.460 -10.747 1.00 95.56 119 CYS A O 1
ATOM 924 N N . PHE A 1 120 ? 0.721 -1.005 -10.123 1.00 92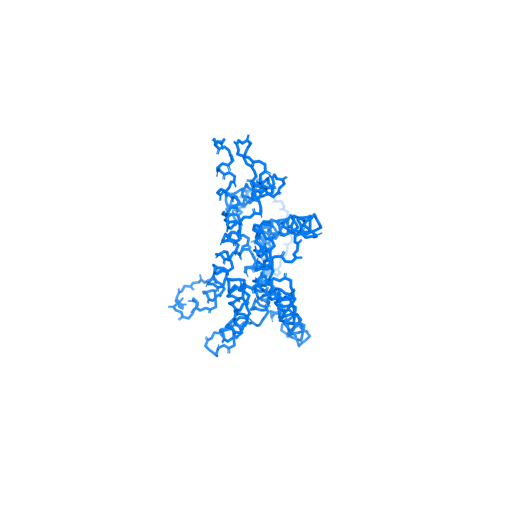.88 120 PHE A N 1
ATOM 925 C CA . PHE A 1 120 ? 1.128 0.027 -11.087 1.00 92.88 120 PHE A CA 1
ATOM 926 C C . PHE A 1 120 ? 2.612 0.392 -10.960 1.00 92.88 120 PHE A C 1
ATOM 928 O O . PHE A 1 120 ? 3.340 0.431 -11.957 1.00 92.88 120 PHE A O 1
ATOM 935 N N . THR A 1 121 ? 3.074 0.666 -9.737 1.00 87.94 121 THR A N 1
ATOM 936 C CA . THR A 1 121 ? 4.477 1.034 -9.520 1.00 87.94 121 THR A CA 1
ATOM 937 C C . THR A 1 121 ? 5.428 -0.138 -9.749 1.00 87.94 121 THR A C 1
ATOM 939 O O . THR A 1 121 ? 6.545 0.094 -10.191 1.00 87.94 121 THR A O 1
ATOM 942 N N . ALA A 1 122 ? 4.994 -1.379 -9.505 1.00 90.00 122 ALA A N 1
ATOM 943 C CA . ALA A 1 122 ? 5.766 -2.582 -9.790 1.00 90.00 122 ALA A CA 1
ATOM 944 C C . ALA A 1 122 ? 6.010 -2.727 -11.290 1.00 90.00 122 ALA A C 1
ATOM 946 O O . ALA A 1 122 ? 7.162 -2.770 -11.706 1.00 90.00 122 ALA A O 1
ATOM 947 N N . LEU A 1 123 ? 4.950 -2.707 -12.101 1.00 91.75 123 LEU A N 1
ATOM 948 C CA . LEU A 1 123 ? 5.061 -2.836 -13.557 1.00 91.75 123 LEU A CA 1
ATOM 949 C C . LEU A 1 123 ? 5.821 -1.649 -14.177 1.00 91.75 123 LEU A C 1
ATOM 951 O O . LEU A 1 123 ? 6.585 -1.803 -15.125 1.00 91.75 123 LEU A O 1
ATOM 955 N N . SER A 1 124 ? 5.693 -0.450 -13.597 1.00 87.50 124 SER A N 1
ATOM 956 C CA . SER A 1 124 ? 6.457 0.731 -14.035 1.00 87.50 124 SER A CA 1
ATOM 957 C C . SER A 1 124 ? 7.974 0.584 -13.846 1.00 87.50 124 SER A C 1
ATOM 959 O O . SER A 1 124 ? 8.734 1.261 -14.540 1.00 87.50 124 SER A O 1
ATOM 961 N N . CYS A 1 125 ? 8.406 -0.291 -12.935 1.00 83.50 125 CYS A N 1
ATOM 962 C CA . CYS A 1 125 ? 9.806 -0.607 -12.657 1.00 83.50 125 CYS A CA 1
ATOM 963 C C . CYS A 1 125 ? 10.351 -1.760 -13.524 1.00 83.50 125 CYS A C 1
ATOM 965 O O . CYS A 1 125 ? 11.464 -2.219 -13.277 1.00 83.50 125 CYS A O 1
ATOM 967 N N . GLU A 1 126 ? 9.608 -2.261 -14.516 1.00 87.44 126 GLU A N 1
ATOM 968 C CA . GLU A 1 126 ? 10.094 -3.311 -15.422 1.00 87.44 126 GLU A CA 1
ATOM 969 C C . GLU A 1 126 ? 11.328 -2.873 -16.228 1.00 87.44 126 GLU A C 1
ATOM 971 O O . GLU A 1 126 ? 11.405 -1.706 -16.620 1.00 87.44 126 GLU A O 1
ATOM 976 N N . PRO A 1 127 ? 12.281 -3.786 -16.517 1.00 85.06 127 PRO A N 1
ATOM 977 C CA . PRO A 1 127 ? 13.464 -3.485 -17.325 1.00 85.06 127 PRO A CA 1
ATOM 978 C C . PRO A 1 127 ? 13.143 -2.828 -18.672 1.00 85.06 127 PRO A C 1
ATOM 980 O O . PRO A 1 127 ? 12.177 -3.195 -19.337 1.00 85.06 127 PRO A O 1
ATOM 983 N N . ARG A 1 128 ? 14.010 -1.908 -19.121 1.00 80.50 128 ARG A N 1
ATOM 984 C CA . ARG A 1 128 ? 13.806 -1.102 -20.345 1.00 80.50 128 ARG A CA 1
ATOM 985 C C . ARG A 1 128 ? 13.725 -1.905 -21.639 1.00 80.50 128 ARG A C 1
ATOM 987 O O . ARG A 1 128 ? 13.151 -1.442 -22.622 1.00 80.50 128 ARG A O 1
ATOM 994 N N . ASP A 1 129 ? 14.342 -3.072 -21.650 1.00 82.50 129 ASP A N 1
ATOM 995 C CA . ASP A 1 129 ? 14.352 -4.024 -22.753 1.00 82.50 129 ASP A CA 1
ATOM 996 C C . ASP A 1 129 ? 13.096 -4.910 -22.783 1.00 82.50 129 ASP A C 1
ATOM 998 O O . ASP A 1 129 ? 12.862 -5.613 -23.767 1.00 82.50 129 ASP A O 1
ATOM 1002 N N . TYR A 1 130 ? 12.247 -4.850 -21.752 1.00 87.88 130 TYR A N 1
ATOM 1003 C CA . TYR A 1 130 ? 11.022 -5.632 -21.694 1.00 87.88 130 TYR A CA 1
ATOM 1004 C C . TYR A 1 130 ? 9.903 -4.993 -22.530 1.00 87.88 130 TYR A C 1
ATOM 1006 O O . TYR A 1 130 ? 9.404 -3.908 -22.234 1.00 87.88 130 TYR A O 1
ATOM 1014 N N . ALA A 1 131 ? 9.488 -5.685 -23.595 1.00 88.81 131 ALA A N 1
ATOM 1015 C CA . ALA A 1 131 ? 8.551 -5.164 -24.597 1.00 88.81 131 ALA A CA 1
ATOM 1016 C C . ALA A 1 131 ? 7.138 -4.867 -24.059 1.00 88.81 131 ALA A C 1
ATOM 1018 O O . ALA A 1 131 ? 6.384 -4.129 -24.691 1.00 88.81 131 ALA A O 1
ATOM 1019 N N . CYS A 1 132 ? 6.774 -5.436 -22.908 1.00 90.75 132 CYS A N 1
ATOM 1020 C CA . CYS A 1 132 ? 5.438 -5.298 -22.338 1.00 90.75 132 CYS A CA 1
ATOM 1021 C C . CYS A 1 132 ? 5.220 -3.966 -21.620 1.00 90.75 132 CYS A C 1
ATOM 1023 O O . CYS A 1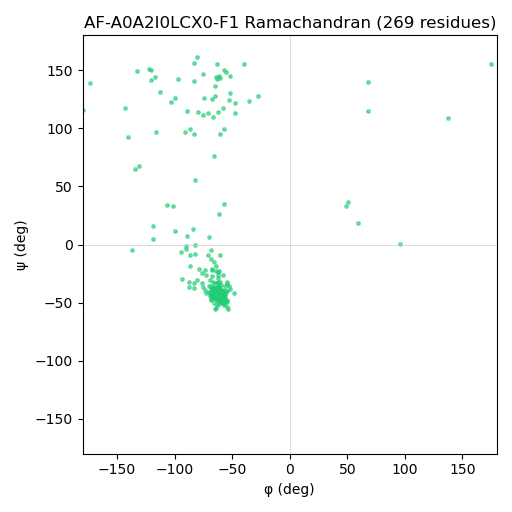 132 ? 4.076 -3.544 -21.494 1.00 90.75 132 CYS A O 1
ATOM 1025 N N . ASN A 1 133 ? 6.280 -3.269 -21.205 1.00 89.94 133 ASN A N 1
ATOM 1026 C CA . ASN A 1 133 ? 6.156 -1.984 -20.529 1.00 89.94 133 ASN A CA 1
ATOM 1027 C C . ASN A 1 133 ? 5.989 -0.833 -21.540 1.00 89.94 133 ASN A C 1
ATOM 1029 O O . ASN A 1 133 ? 6.952 -0.236 -22.034 1.00 89.94 133 ASN A O 1
ATOM 1033 N N . GLY A 1 134 ? 4.737 -0.462 -21.811 1.00 85.12 134 GLY A N 1
ATOM 1034 C CA . GLY A 1 134 ? 4.383 0.651 -22.696 1.00 85.12 134 GLY A CA 1
ATOM 1035 C C . GLY A 1 134 ? 4.752 2.042 -22.161 1.00 85.12 134 GLY A C 1
ATOM 1036 O O . GLY A 1 134 ? 4.584 3.039 -22.870 1.00 85.12 134 GLY A O 1
ATOM 1037 N N . LEU A 1 135 ? 5.267 2.151 -20.930 1.00 83.31 135 LEU A N 1
ATOM 1038 C CA . LEU A 1 135 ? 5.649 3.421 -20.305 1.00 83.31 135 LEU A CA 1
ATOM 1039 C C . LEU A 1 135 ? 7.104 3.822 -20.582 1.00 83.31 135 LEU A C 1
ATOM 1041 O O . LEU A 1 135 ? 7.482 4.947 -20.246 1.00 83.31 135 LEU A O 1
ATOM 1045 N N . HIS A 1 136 ? 7.911 2.997 -21.259 1.00 75.12 136 HIS A N 1
ATOM 1046 C CA . HIS A 1 136 ? 9.311 3.324 -21.570 1.00 75.12 136 HIS A CA 1
ATOM 1047 C C . HIS A 1 136 ? 9.486 4.660 -22.312 1.00 75.12 136 HIS A C 1
ATOM 1049 O O . HIS A 1 136 ? 10.361 5.459 -21.959 1.00 75.12 136 HIS A O 1
ATOM 1055 N N . GLY A 1 137 ? 8.595 4.973 -23.262 1.00 67.31 137 GLY A N 1
ATOM 1056 C CA . GLY A 1 137 ? 8.586 6.253 -23.988 1.00 67.31 137 GLY A CA 1
ATOM 1057 C C . GLY A 1 137 ? 8.198 7.471 -23.135 1.00 67.31 137 GLY A C 1
ATOM 1058 O O . GLY A 1 137 ? 8.396 8.609 -23.554 1.00 67.31 137 GLY A O 1
ATOM 1059 N N . LYS A 1 138 ? 7.670 7.248 -21.925 1.00 72.12 138 LYS A N 1
ATOM 1060 C CA . LYS A 1 138 ? 7.281 8.273 -20.939 1.00 72.12 138 LYS A CA 1
ATOM 1061 C C . LYS A 1 138 ? 8.061 8.145 -19.624 1.00 72.12 138 LYS A C 1
ATOM 1063 O O . LYS A 1 138 ? 7.687 8.759 -18.625 1.00 72.12 138 LYS A O 1
ATOM 1068 N N . SER A 1 139 ? 9.164 7.395 -19.632 1.00 68.75 139 SER A N 1
ATOM 1069 C CA . SER A 1 139 ? 9.920 6.986 -18.440 1.00 68.75 139 SER A CA 1
ATOM 1070 C C . SER A 1 139 ? 10.298 8.134 -17.502 1.00 68.75 139 SER A C 1
ATOM 1072 O O . SER A 1 139 ? 10.182 7.974 -16.294 1.00 68.75 139 SER A O 1
ATOM 1074 N N . LYS A 1 140 ? 10.669 9.318 -18.016 1.00 66.69 140 LYS A N 1
ATOM 1075 C CA . LYS A 1 140 ? 10.976 10.490 -17.169 1.00 66.69 140 LYS A CA 1
ATOM 1076 C C . LYS A 1 140 ? 9.776 10.974 -16.352 1.00 66.69 140 LYS A C 1
ATOM 1078 O O . LYS A 1 140 ? 9.916 11.223 -15.159 1.00 66.69 140 LYS A O 1
ATOM 1083 N N . ALA A 1 141 ? 8.610 11.110 -16.985 1.00 69.00 141 ALA A N 1
ATOM 1084 C CA . ALA A 1 141 ? 7.396 11.571 -16.312 1.00 69.00 141 ALA A CA 1
ATOM 1085 C C . ALA A 1 141 ? 6.889 10.528 -15.309 1.00 69.00 141 ALA A C 1
ATOM 1087 O O . ALA A 1 141 ? 6.466 10.884 -14.214 1.00 69.00 141 ALA A O 1
ATOM 1088 N N . VAL A 1 142 ? 6.989 9.247 -15.669 1.00 72.94 142 VAL A N 1
ATOM 1089 C CA . VAL A 1 142 ? 6.603 8.120 -14.813 1.00 72.94 142 VAL A CA 1
ATOM 1090 C C . VAL A 1 142 ? 7.515 8.039 -13.593 1.00 72.94 142 VAL A C 1
ATOM 1092 O O . VAL A 1 142 ? 7.009 8.061 -12.482 1.00 72.94 142 VAL A O 1
ATOM 1095 N N . SER A 1 143 ? 8.836 8.061 -13.786 1.00 72.12 143 SER A N 1
ATOM 1096 C CA . SER A 1 143 ? 9.830 8.052 -12.702 1.00 72.12 143 SER A CA 1
ATOM 1097 C C . SER A 1 143 ? 9.707 9.273 -11.782 1.00 72.12 143 SER A C 1
ATOM 1099 O O . SER A 1 143 ? 9.717 9.143 -10.562 1.00 72.12 143 SER A O 1
ATOM 1101 N N . THR A 1 144 ? 9.496 10.469 -12.343 1.00 72.94 144 THR A N 1
ATOM 1102 C CA . THR A 1 144 ? 9.263 11.671 -11.522 1.00 72.94 144 THR A CA 1
ATOM 1103 C C . THR A 1 144 ? 7.951 11.557 -10.742 1.00 72.94 144 THR A C 1
ATOM 1105 O O . THR A 1 144 ? 7.892 11.920 -9.570 1.00 72.94 144 THR A O 1
ATOM 1108 N N . GLY A 1 145 ? 6.901 11.018 -11.367 1.00 77.12 145 GLY A N 1
ATOM 1109 C CA . GLY A 1 145 ? 5.616 10.771 -10.720 1.00 77.12 145 GLY A CA 1
ATOM 1110 C C . GLY A 1 145 ? 5.714 9.761 -9.576 1.00 77.12 145 GLY A C 1
ATOM 1111 O O . GLY A 1 145 ? 5.223 10.041 -8.486 1.00 77.12 145 GLY A O 1
ATOM 1112 N N . THR A 1 146 ? 6.379 8.622 -9.783 1.00 77.38 146 THR A N 1
ATOM 1113 C CA . THR A 1 146 ? 6.561 7.589 -8.751 1.00 77.38 146 THR A CA 1
ATOM 1114 C C . THR A 1 146 ? 7.429 8.081 -7.596 1.00 77.38 146 THR A C 1
ATOM 1116 O O . THR A 1 146 ? 7.106 7.787 -6.446 1.00 77.38 146 THR A O 1
ATOM 1119 N N . LEU A 1 147 ? 8.464 8.886 -7.865 1.00 80.62 147 LEU A N 1
ATOM 1120 C CA . LEU A 1 147 ? 9.270 9.535 -6.828 1.00 80.62 147 LEU A CA 1
ATOM 1121 C C . LEU A 1 147 ? 8.424 10.499 -5.995 1.00 80.62 147 LEU A C 1
ATOM 1123 O O . LEU A 1 147 ? 8.414 10.397 -4.768 1.00 80.62 147 LEU A O 1
ATOM 1127 N N . ILE A 1 148 ? 7.694 11.419 -6.639 1.00 84.25 148 ILE A N 1
ATOM 1128 C CA . ILE A 1 148 ? 6.849 12.399 -5.938 1.00 84.25 148 ILE A CA 1
ATOM 1129 C C . ILE A 1 148 ? 5.800 11.685 -5.085 1.00 84.25 148 ILE A C 1
ATOM 1131 O O . ILE A 1 148 ? 5.618 12.037 -3.920 1.00 84.25 148 ILE A O 1
ATOM 1135 N N . LEU A 1 149 ? 5.138 10.669 -5.643 1.00 82.38 149 LEU A N 1
ATOM 1136 C CA . LEU A 1 149 ? 4.146 9.880 -4.920 1.00 82.38 149 LEU A CA 1
ATOM 1137 C C . LEU A 1 149 ? 4.779 9.147 -3.734 1.00 82.38 149 LEU A C 1
ATOM 1139 O O . LEU A 1 149 ? 4.270 9.272 -2.627 1.00 82.38 149 LEU A O 1
ATOM 1143 N N . GLY A 1 150 ? 5.919 8.475 -3.919 1.00 83.75 150 GLY A N 1
ATOM 1144 C CA . GLY A 1 150 ? 6.631 7.788 -2.837 1.00 83.75 150 GLY A CA 1
ATOM 1145 C C . GLY A 1 150 ? 7.072 8.730 -1.712 1.00 83.75 150 GLY A C 1
ATOM 1146 O O . GLY A 1 150 ? 6.891 8.422 -0.530 1.00 83.75 150 GLY A O 1
ATOM 1147 N N . MET A 1 151 ? 7.580 9.915 -2.059 1.00 87.38 151 MET A N 1
ATOM 1148 C CA . MET A 1 151 ? 7.942 10.951 -1.088 1.00 87.38 151 MET A CA 1
ATOM 1149 C C . MET A 1 151 ? 6.714 11.473 -0.338 1.00 87.38 151 MET A C 1
ATOM 1151 O O . MET A 1 151 ? 6.752 11.594 0.886 1.00 87.38 151 MET A O 1
ATOM 1155 N N . LEU A 1 152 ? 5.607 11.727 -1.041 1.00 89.44 152 LEU A N 1
ATOM 1156 C CA . LEU A 1 152 ? 4.361 12.172 -0.423 1.00 89.44 152 LEU A CA 1
ATOM 1157 C C . LEU A 1 152 ? 3.805 11.113 0.535 1.00 89.44 152 LEU A C 1
ATOM 1159 O O . LEU A 1 152 ? 3.470 11.442 1.671 1.00 89.44 152 LEU A O 1
ATOM 1163 N N . THR A 1 153 ? 3.750 9.843 0.120 1.00 86.12 153 THR A N 1
ATOM 1164 C CA . THR A 1 153 ? 3.295 8.750 0.990 1.00 86.12 153 THR A CA 1
ATOM 1165 C C . THR A 1 153 ? 4.196 8.626 2.216 1.00 86.12 153 THR A C 1
ATOM 1167 O O . THR A 1 153 ? 3.688 8.490 3.322 1.00 86.12 153 THR A O 1
ATOM 1170 N N . THR A 1 154 ? 5.517 8.752 2.060 1.00 88.94 154 THR A N 1
ATOM 1171 C CA . THR A 1 154 ? 6.472 8.734 3.186 1.00 88.94 154 THR A CA 1
ATOM 1172 C C . THR A 1 154 ? 6.180 9.838 4.193 1.00 88.94 154 THR A C 1
ATOM 1174 O O . THR A 1 154 ? 6.071 9.570 5.389 1.00 88.94 154 THR A O 1
ATOM 1177 N N . VAL A 1 155 ? 6.011 11.074 3.715 1.00 91.31 155 VAL A N 1
ATOM 1178 C CA . VAL A 1 155 ? 5.698 12.226 4.567 1.00 91.31 155 VAL A CA 1
ATOM 1179 C C . VAL A 1 155 ? 4.376 12.007 5.299 1.00 91.31 155 VAL A C 1
ATOM 1181 O O . VAL A 1 155 ? 4.324 12.173 6.515 1.00 91.31 155 VAL A O 1
ATOM 1184 N N . LEU A 1 156 ? 3.326 11.577 4.595 1.00 91.00 156 LEU A N 1
ATOM 1185 C CA . LEU A 1 156 ? 2.020 11.312 5.199 1.00 91.00 156 LEU A CA 1
ATOM 1186 C C . LEU A 1 156 ? 2.079 10.193 6.249 1.00 91.00 156 LEU A C 1
ATOM 1188 O O . LEU A 1 156 ? 1.502 10.349 7.321 1.00 91.00 156 LEU A O 1
ATOM 1192 N N . SER A 1 157 ? 2.810 9.103 5.992 1.00 88.50 157 SER A N 1
ATOM 1193 C CA . SER A 1 157 ? 2.974 8.002 6.951 1.00 88.50 157 SER A CA 1
ATOM 1194 C C . SER A 1 157 ? 3.697 8.444 8.223 1.00 88.50 157 SER A C 1
ATOM 1196 O O . SER A 1 157 ? 3.266 8.111 9.326 1.00 88.50 157 SER A O 1
ATOM 1198 N N . VAL A 1 158 ? 4.775 9.221 8.086 1.00 89.69 158 VAL A N 1
ATOM 1199 C CA . VAL A 1 158 ? 5.534 9.737 9.233 1.00 89.69 158 VAL A CA 1
ATOM 1200 C C . VAL A 1 158 ? 4.700 10.733 10.039 1.00 89.69 158 VAL A C 1
ATOM 1202 O O . VAL A 1 158 ? 4.668 10.646 11.265 1.00 89.69 158 VAL A O 1
ATOM 1205 N N . LEU A 1 159 ? 3.982 11.641 9.368 1.00 90.31 159 LEU A N 1
ATOM 1206 C CA . LEU A 1 159 ? 3.081 12.588 10.027 1.00 90.31 159 LEU A CA 1
ATOM 1207 C C . LEU A 1 159 ? 1.961 11.865 10.775 1.00 90.31 159 LEU A C 1
ATOM 1209 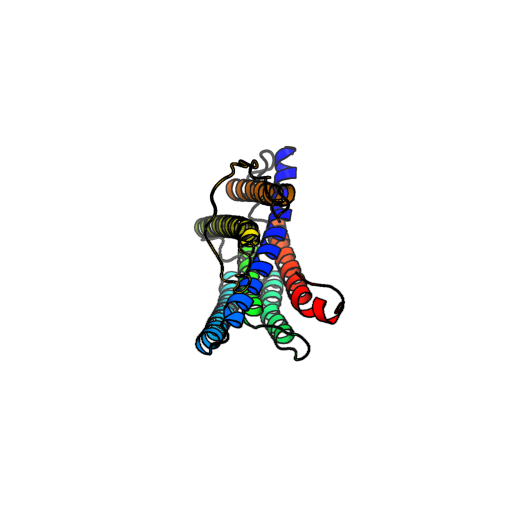O O . LEU A 1 159 ? 1.715 12.173 11.937 1.00 90.31 159 LEU A O 1
ATOM 1213 N N . TYR A 1 160 ? 1.321 10.879 10.143 1.00 88.94 160 TYR A N 1
ATOM 1214 C CA . TYR A 1 160 ? 0.290 10.080 10.795 1.00 88.94 160 TYR A CA 1
ATOM 1215 C C . TYR A 1 160 ? 0.843 9.350 12.022 1.00 88.94 160 TYR A C 1
ATOM 1217 O O . TYR A 1 160 ? 0.259 9.452 13.095 1.00 88.94 160 TYR A O 1
ATOM 1225 N N . SER A 1 161 ? 1.997 8.685 11.903 1.00 86.06 161 SER A N 1
ATOM 1226 C CA . SER A 1 161 ? 2.637 7.997 13.030 1.00 86.06 161 SER A CA 1
ATOM 1227 C C . SER A 1 161 ? 2.953 8.956 14.186 1.00 86.06 161 SER A C 1
ATOM 1229 O O . SER A 1 161 ? 2.677 8.637 15.344 1.00 86.06 161 SER A O 1
ATOM 1231 N N . ALA A 1 162 ? 3.452 10.159 13.885 1.00 85.38 162 ALA A N 1
ATOM 1232 C CA . ALA A 1 162 ? 3.719 11.187 14.887 1.00 85.38 162 ALA A CA 1
ATOM 1233 C C . ALA A 1 162 ? 2.433 11.692 15.567 1.00 85.38 162 ALA A C 1
ATOM 1235 O O . ALA A 1 162 ? 2.384 11.790 16.794 1.00 85.38 162 ALA A O 1
ATOM 1236 N N . PHE A 1 163 ? 1.374 11.970 14.799 1.00 85.12 163 PHE A N 1
ATOM 1237 C CA . PHE A 1 163 ? 0.088 12.403 15.352 1.00 85.12 163 PHE A CA 1
ATOM 1238 C C . PHE A 1 163 ? -0.596 11.306 16.162 1.00 85.12 163 PHE A C 1
ATOM 1240 O O . PHE A 1 163 ? -1.152 11.596 17.217 1.00 85.12 163 PHE A O 1
ATOM 1247 N N . ARG A 1 164 ? -0.517 10.049 15.717 1.00 82.00 164 ARG A N 1
ATOM 1248 C CA . ARG A 1 164 ? -1.040 8.889 16.442 1.00 82.00 164 ARG A CA 1
ATOM 1249 C C . ARG A 1 164 ? -0.331 8.726 17.785 1.00 82.00 164 ARG A C 1
ATOM 1251 O O . ARG A 1 164 ? -1.004 8.633 18.805 1.00 82.00 164 ARG A O 1
ATOM 1258 N N . ALA A 1 165 ? 1.003 8.808 17.808 1.00 75.19 165 ALA A N 1
ATOM 1259 C CA . ALA A 1 165 ? 1.790 8.772 19.044 1.00 75.19 165 ALA A CA 1
ATOM 1260 C C . ALA A 1 165 ? 1.463 9.939 19.996 1.00 75.19 165 ALA A C 1
ATOM 1262 O O . ALA A 1 165 ? 1.422 9.753 21.213 1.00 75.19 165 ALA A O 1
ATOM 1263 N N . GLY A 1 166 ? 1.199 11.134 19.453 1.00 67.50 166 GLY A N 1
ATOM 1264 C CA . GLY A 1 166 ? 0.795 12.305 20.234 1.00 67.50 166 GLY A CA 1
ATOM 1265 C C . GLY A 1 166 ? -0.640 12.226 20.768 1.00 67.50 166 GLY A C 1
ATOM 1266 O O . GLY A 1 166 ? -0.885 12.553 21.928 1.00 67.50 166 GLY A O 1
ATOM 1267 N N . SER A 1 167 ? -1.592 11.747 19.965 1.00 66.56 167 SER A N 1
ATOM 1268 C CA . SER A 1 167 ? -3.015 11.676 20.325 1.00 66.56 167 SER A CA 1
ATOM 1269 C C . SER A 1 167 ? -3.304 10.677 21.447 1.00 66.56 167 SER A C 1
ATOM 1271 O O . SER A 1 167 ? -4.236 10.905 22.219 1.00 66.56 167 SER A O 1
ATOM 1273 N N . SER A 1 168 ? -2.489 9.631 21.615 1.00 53.59 168 SER A N 1
ATOM 1274 C CA . SER A 1 168 ? -2.603 8.684 22.738 1.00 53.59 168 SER A CA 1
ATOM 1275 C C . SER A 1 168 ? -2.437 9.338 24.122 1.00 53.59 168 SER A C 1
ATOM 1277 O O . SER A 1 168 ? -2.710 8.708 25.137 1.00 53.59 168 SER A O 1
ATOM 1279 N N . THR A 1 169 ? -2.027 10.612 24.188 1.00 49.50 169 THR A N 1
ATOM 1280 C CA . THR A 1 169 ? -1.918 11.394 25.434 1.00 49.50 169 THR A CA 1
ATOM 1281 C C . THR A 1 169 ? -3.158 12.245 25.758 1.00 49.50 169 THR A C 1
ATOM 1283 O O . THR A 1 169 ? -3.240 12.813 26.846 1.00 49.50 169 THR A O 1
ATOM 1286 N N . THR A 1 170 ? -4.149 12.323 24.856 1.00 43.06 170 THR A N 1
ATOM 1287 C CA . THR A 1 170 ? -5.289 13.264 24.968 1.00 43.06 170 THR A CA 1
ATOM 1288 C C . THR A 1 170 ? -6.469 12.729 25.804 1.00 43.06 170 THR A C 1
ATOM 1290 O O . THR A 1 170 ? -7.337 13.499 26.197 1.00 43.06 170 THR A O 1
ATOM 1293 N N . PHE A 1 171 ? -6.475 11.450 26.199 1.00 42.41 171 PHE A N 1
ATOM 1294 C CA . PHE A 1 171 ? -7.491 10.876 27.107 1.00 42.41 171 PHE A CA 1
ATOM 1295 C C . PHE A 1 171 ? -7.209 11.092 28.615 1.00 42.41 171 PHE A C 1
ATOM 1297 O O . PHE A 1 171 ? -7.857 10.480 29.458 1.00 42.41 171 PHE A O 1
ATOM 1304 N N . LEU A 1 172 ? -6.269 11.973 28.991 1.00 42.25 172 LEU A N 1
ATOM 1305 C CA . LEU A 1 172 ? -5.914 12.268 30.394 1.00 42.25 172 LEU A CA 1
ATOM 1306 C C . LEU A 1 172 ? -6.510 13.579 30.944 1.00 42.25 172 LEU A C 1
ATOM 1308 O O . LEU A 1 172 ? -5.907 14.230 31.802 1.00 42.25 172 LEU A O 1
ATOM 1312 N N . SER A 1 173 ? -7.706 13.962 30.501 1.00 31.66 173 SER A N 1
ATOM 1313 C CA . SER A 1 173 ? -8.579 14.806 31.326 1.00 31.66 173 SER A CA 1
ATOM 1314 C C . SER A 1 173 ? -9.440 13.883 32.195 1.00 31.66 173 SER A C 1
ATOM 1316 O O . SER A 1 173 ? -10.238 13.131 31.636 1.00 31.66 173 SER A O 1
ATOM 1318 N N . PRO A 1 174 ? -9.304 13.889 33.537 1.00 34.62 174 PRO A N 1
ATOM 1319 C CA . PRO A 1 174 ? -10.210 13.130 34.388 1.00 34.62 174 PRO A CA 1
ATOM 1320 C C . PRO A 1 174 ? -11.650 13.637 34.196 1.00 34.62 174 PRO A C 1
ATOM 1322 O O . PRO A 1 174 ? -11.842 14.849 34.052 1.00 34.62 174 PRO A O 1
ATOM 1325 N N . PRO A 1 175 ? -12.662 12.752 34.224 1.00 38.72 175 PRO A N 1
ATOM 1326 C CA . PRO A 1 175 ? -14.051 13.173 34.285 1.00 38.72 175 PRO A CA 1
ATOM 1327 C C . PRO A 1 175 ? -14.280 13.928 35.597 1.00 38.72 175 PRO A C 1
ATOM 1329 O O . PRO A 1 175 ? -13.723 13.593 36.644 1.00 38.72 175 PRO A O 1
ATOM 1332 N N . SER A 1 176 ? -15.100 14.967 35.531 1.00 40.28 176 SER A N 1
ATOM 1333 C CA . SER A 1 176 ? -15.635 15.695 36.676 1.00 40.28 176 SER A CA 1
ATOM 1334 C C . SER A 1 176 ? -16.180 14.720 37.731 1.00 40.28 176 SER A C 1
ATOM 1336 O O . SER A 1 176 ? -17.170 14.030 37.500 1.00 40.28 176 SER A O 1
ATOM 1338 N N . SER A 1 177 ? -15.530 14.670 38.896 1.00 31.45 177 SER A N 1
ATOM 1339 C CA . SER A 1 177 ? -16.035 13.974 40.086 1.00 31.45 177 SER A CA 1
ATOM 1340 C C . SER A 1 177 ? -17.159 14.806 40.741 1.00 31.45 177 SER A C 1
ATOM 1342 O O . SER A 1 177 ? -17.129 16.037 40.637 1.00 31.45 177 SER A O 1
ATOM 1344 N N . PRO A 1 178 ? -18.185 14.179 41.351 1.00 38.94 178 PRO A N 1
ATOM 1345 C CA . PRO A 1 178 ? -19.485 14.792 41.599 1.00 38.94 178 PRO A CA 1
ATOM 1346 C C . PRO A 1 178 ? -19.524 15.659 42.868 1.00 38.94 178 PRO A C 1
ATOM 1348 O O . PRO A 1 178 ? -18.752 15.471 43.801 1.00 38.94 178 PRO A O 1
ATOM 1351 N N . ARG A 1 179 ? -20.475 16.603 42.864 1.00 37.91 179 ARG A N 1
ATOM 1352 C CA . ARG A 1 179 ? -20.836 17.577 43.911 1.00 37.91 179 ARG A CA 1
ATOM 1353 C C . ARG A 1 179 ? -20.536 17.159 45.363 1.00 37.91 179 ARG A C 1
ATOM 1355 O O . ARG A 1 179 ? -21.114 16.196 45.859 1.00 37.91 179 ARG A O 1
ATOM 1362 N N . SER A 1 180 ? -19.838 18.039 46.076 1.00 29.48 180 SER A N 1
ATOM 1363 C CA . SER A 1 180 ? -20.113 18.361 47.480 1.00 29.48 180 SER A CA 1
ATOM 1364 C C . SER A 1 180 ? -19.872 19.857 47.691 1.00 29.48 180 SER A C 1
ATOM 1366 O O . SER A 1 180 ? -18.762 20.340 47.472 1.00 29.48 180 SER A O 1
ATOM 1368 N N . ASP A 1 181 ? -20.929 20.577 48.064 1.00 36.28 181 ASP A N 1
ATOM 1369 C CA . ASP A 1 181 ? -20.854 21.932 48.606 1.00 36.28 181 ASP A CA 1
ATOM 1370 C C . ASP A 1 181 ? -19.957 21.969 49.861 1.00 36.28 181 ASP A C 1
ATOM 1372 O O . ASP A 1 181 ? -19.925 20.984 50.602 1.00 36.28 181 ASP A O 1
ATOM 1376 N N . VAL A 1 182 ? -19.308 23.125 50.086 1.00 30.06 182 VAL A N 1
ATOM 1377 C CA . VAL A 1 182 ? -18.887 23.763 51.364 1.00 30.06 182 VAL A CA 1
ATOM 1378 C C . VAL A 1 182 ? -17.461 24.367 51.305 1.00 30.06 182 VAL A C 1
ATOM 1380 O O . VAL A 1 182 ? -16.463 23.657 51.297 1.00 30.06 182 VAL A O 1
ATOM 1383 N N . GLU A 1 183 ? -17.464 25.709 51.312 1.00 29.55 183 GLU A N 1
ATOM 1384 C CA . GLU A 1 183 ? -16.565 26.703 51.945 1.00 29.55 183 GLU A CA 1
ATOM 1385 C C . GLU A 1 183 ? -15.095 26.946 51.529 1.00 29.55 183 GLU A C 1
ATOM 1387 O O . GLU A 1 183 ? -14.297 26.058 51.248 1.00 29.55 183 GLU A O 1
ATOM 1392 N N . GLU A 1 184 ? -14.779 28.252 51.542 1.00 36.09 184 GLU A N 1
ATOM 1393 C CA . GLU A 1 184 ? -13.479 28.917 51.400 1.00 36.09 184 GLU A CA 1
ATOM 1394 C C . GLU A 1 184 ? -12.426 28.445 52.417 1.00 36.09 184 GLU A C 1
ATOM 1396 O O . GLU A 1 184 ? -12.725 28.199 53.584 1.00 36.09 184 GLU A O 1
ATOM 1401 N N . GLY A 1 185 ? -11.152 28.457 52.009 1.00 28.86 185 GLY A N 1
ATOM 1402 C CA . GLY A 1 185 ? -10.024 28.310 52.928 1.00 28.86 185 GLY A CA 1
ATOM 1403 C C . GLY A 1 185 ? -8.665 28.360 52.232 1.00 28.86 185 GLY A C 1
ATOM 1404 O O . GLY A 1 185 ? -8.336 27.504 51.420 1.00 28.86 185 GLY A O 1
ATOM 1405 N N . THR A 1 186 ? -7.894 29.389 52.562 1.00 29.61 186 THR A N 1
ATOM 1406 C CA . THR A 1 186 ? -6.561 29.775 52.076 1.00 29.61 186 THR A CA 1
ATOM 1407 C C . THR A 1 186 ? -5.415 28.789 52.357 1.00 29.61 186 THR A C 1
ATOM 1409 O O . THR A 1 186 ? -5.401 28.098 53.371 1.00 29.61 186 THR A O 1
ATOM 1412 N N . ASP A 1 187 ? -4.397 28.897 51.492 1.00 31.20 187 ASP A N 1
ATOM 1413 C CA . ASP A 1 187 ? -2.970 28.570 51.653 1.00 31.20 187 ASP A CA 1
ATOM 1414 C C . ASP A 1 187 ? -2.535 27.102 51.812 1.00 31.20 187 ASP A C 1
ATOM 1416 O O . ASP A 1 187 ? -2.679 26.484 52.866 1.00 31.20 187 ASP A O 1
ATOM 1420 N N . LYS A 1 188 ? -1.775 26.616 50.818 1.00 31.61 188 LYS A N 1
ATOM 1421 C CA . LYS A 1 1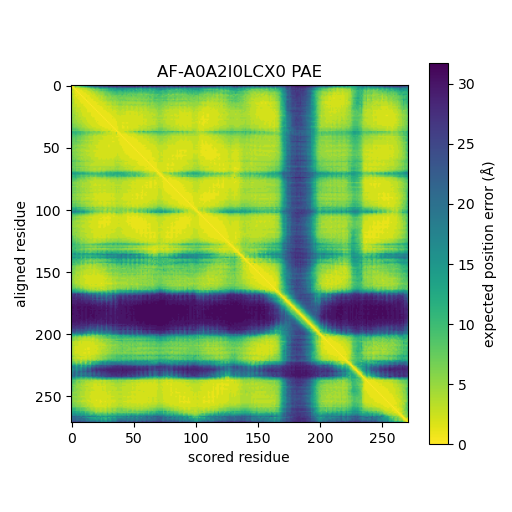88 ? -0.310 26.483 50.944 1.00 31.61 188 LYS A CA 1
ATOM 1422 C C . LYS A 1 188 ? 0.347 26.048 49.636 1.00 31.61 188 LYS A C 1
ATOM 1424 O O . LYS A 1 188 ? -0.153 25.201 48.903 1.00 31.61 188 LYS A O 1
ATOM 1429 N N . GLU A 1 189 ? 1.490 26.675 49.383 1.00 38.78 189 GLU A N 1
ATOM 1430 C CA . GLU A 1 189 ? 2.458 26.328 48.357 1.00 38.78 189 GLU A CA 1
ATOM 1431 C C . GLU A 1 189 ? 2.859 24.855 48.457 1.00 38.78 189 GLU A C 1
ATOM 1433 O O . GLU A 1 189 ? 3.381 24.418 49.476 1.00 38.78 189 GLU A O 1
ATOM 1438 N N . ASP A 1 190 ? 2.692 24.129 47.359 1.00 33.31 190 ASP A N 1
ATOM 1439 C CA . ASP A 1 190 ? 3.561 23.018 47.001 1.00 33.31 190 ASP A CA 1
ATOM 1440 C C . ASP A 1 190 ? 3.767 23.099 45.489 1.00 33.31 190 ASP A C 1
ATOM 1442 O O . ASP A 1 190 ? 2.985 22.587 44.683 1.00 33.31 190 ASP A O 1
ATOM 1446 N N . LYS A 1 191 ? 4.845 23.782 45.085 1.00 41.06 191 LYS A N 1
ATOM 1447 C CA . LYS A 1 191 ? 5.462 23.574 43.772 1.00 41.06 191 LYS A CA 1
ATOM 1448 C C . LYS A 1 191 ? 6.032 22.155 43.761 1.00 41.06 191 LYS A C 1
ATOM 1450 O O . LYS A 1 191 ? 7.235 21.962 43.894 1.00 41.06 191 LYS A O 1
ATOM 1455 N N . LYS A 1 192 ? 5.161 21.157 43.610 1.00 38.62 192 LYS A N 1
ATOM 1456 C CA . LYS A 1 192 ? 5.580 19.853 43.113 1.00 38.62 192 LYS A CA 1
ATOM 1457 C C . LYS A 1 192 ? 6.004 20.076 41.674 1.00 38.62 192 LYS A C 1
ATOM 1459 O O . LYS A 1 192 ? 5.181 20.415 40.823 1.00 38.62 192 LYS A O 1
ATOM 1464 N N . GLU A 1 193 ? 7.310 19.970 41.453 1.00 40.84 193 GLU A N 1
ATOM 1465 C CA . GLU A 1 193 ? 7.898 19.730 40.144 1.00 40.84 193 GLU A CA 1
ATOM 1466 C C . GLU A 1 193 ? 6.959 18.800 39.381 1.00 40.84 193 GLU A C 1
ATOM 1468 O O . GLU A 1 193 ? 6.560 17.755 39.900 1.00 40.84 193 GLU A O 1
ATOM 1473 N N . ALA A 1 194 ? 6.509 19.242 38.208 1.00 45.62 194 ALA A N 1
ATOM 1474 C CA . ALA A 1 194 ? 5.665 18.433 37.357 1.00 45.62 194 ALA A CA 1
ATOM 1475 C C . ALA A 1 194 ? 6.466 17.179 37.005 1.00 45.62 194 ALA A C 1
ATOM 1477 O O . ALA A 1 194 ? 7.296 17.218 36.097 1.00 45.62 194 ALA A O 1
ATOM 1478 N N . GLU A 1 195 ? 6.263 16.097 37.764 1.00 42.25 195 GLU A N 1
ATOM 1479 C CA . GLU A 1 195 ? 6.769 14.783 37.407 1.00 42.25 195 GLU A CA 1
ATOM 1480 C C . GLU A 1 195 ? 6.410 14.574 35.942 1.00 42.25 195 GLU A C 1
ATOM 1482 O O . GLU A 1 195 ? 5.244 14.710 35.549 1.00 42.25 195 GLU A O 1
ATOM 1487 N N . ALA A 1 196 ? 7.438 14.341 35.126 1.00 49.06 196 ALA A N 1
ATOM 1488 C CA . ALA A 1 196 ? 7.278 14.057 33.717 1.00 49.06 196 ALA A CA 1
ATOM 1489 C C . ALA A 1 196 ? 6.365 12.835 33.611 1.00 49.06 196 ALA A C 1
ATOM 1491 O O . ALA A 1 196 ? 6.790 11.703 33.846 1.00 49.06 196 ALA A O 1
ATOM 1492 N N . ARG A 1 197 ? 5.080 13.090 33.339 1.00 50.22 197 ARG A N 1
ATOM 1493 C CA . ARG A 1 197 ? 4.062 12.051 33.218 1.00 50.22 197 ARG A CA 1
ATOM 1494 C C . ARG A 1 197 ? 4.589 11.012 32.225 1.00 50.22 197 ARG A C 1
ATOM 1496 O O . ARG A 1 197 ? 5.044 11.415 31.150 1.00 50.22 197 ARG A O 1
ATOM 1503 N N . PRO A 1 198 ? 4.561 9.712 32.561 1.00 49.09 198 PRO A N 1
ATOM 1504 C CA . PRO A 1 198 ? 5.087 8.682 31.681 1.00 49.09 198 PRO A CA 1
ATOM 1505 C C . PRO A 1 198 ? 4.345 8.759 30.348 1.00 49.09 198 PRO A C 1
ATOM 1507 O O . PRO A 1 198 ? 3.122 8.636 30.282 1.00 49.09 198 PRO A O 1
ATOM 1510 N N . VAL A 1 199 ? 5.089 9.050 29.285 1.00 52.97 199 VAL A N 1
ATOM 1511 C CA . VAL A 1 199 ? 4.522 9.202 27.950 1.00 52.97 199 VAL A CA 1
ATOM 1512 C C . VAL A 1 199 ? 4.174 7.807 27.435 1.00 52.97 199 VAL A C 1
ATOM 1514 O O . VAL A 1 199 ? 5.018 6.917 27.430 1.00 52.97 199 VAL A O 1
ATOM 1517 N N . SER A 1 200 ? 2.923 7.608 27.017 1.00 57.00 200 SER A N 1
ATOM 1518 C CA . SER A 1 200 ? 2.348 6.294 26.679 1.00 57.00 200 SER A CA 1
ATOM 1519 C C . SER A 1 200 ? 2.899 5.647 25.389 1.00 57.00 200 SER A C 1
ATOM 1521 O O . SER A 1 200 ? 2.379 4.614 24.970 1.00 57.00 200 SER A O 1
ATOM 1523 N N . TYR A 1 201 ? 3.922 6.218 24.737 1.00 65.00 201 TYR A N 1
ATOM 1524 C CA . TYR A 1 201 ? 4.521 5.667 23.513 1.00 65.00 201 TYR A CA 1
ATOM 1525 C C . TYR A 1 201 ? 6.014 5.360 23.691 1.00 65.00 201 TYR A C 1
ATOM 1527 O O . TYR A 1 201 ? 6.731 6.028 24.433 1.00 65.00 201 TYR A O 1
ATOM 1535 N N . SER A 1 202 ? 6.508 4.351 22.969 1.00 73.00 202 SER A N 1
ATOM 1536 C CA . SER A 1 202 ? 7.931 3.998 22.980 1.00 73.00 202 SER A CA 1
ATOM 1537 C C . SER A 1 202 ? 8.753 5.003 22.169 1.00 73.00 202 SER A C 1
ATOM 1539 O O . SER A 1 202 ? 8.674 5.039 20.938 1.00 73.00 202 SER A O 1
ATOM 1541 N N . TYR A 1 203 ? 9.589 5.788 22.854 1.00 77.06 203 TYR A N 1
ATOM 1542 C CA . TYR A 1 203 ? 10.522 6.737 22.232 1.00 77.06 203 TYR A CA 1
ATOM 1543 C C . TYR A 1 203 ? 11.451 6.052 21.215 1.00 77.06 203 TYR A C 1
ATOM 1545 O O . TYR A 1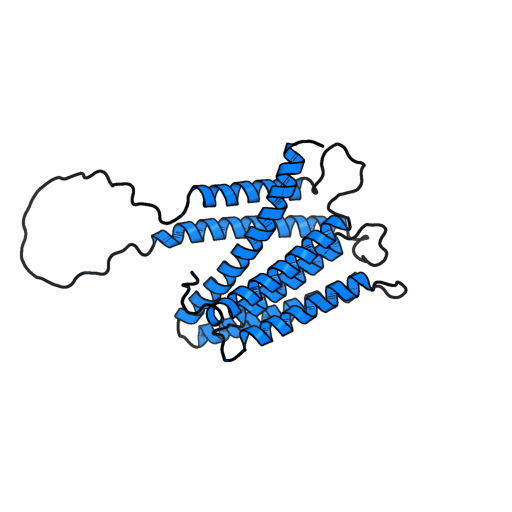 203 ? 11.662 6.552 20.111 1.00 77.06 203 TYR A O 1
ATOM 1553 N N . SER A 1 204 ? 11.952 4.855 21.540 1.00 81.38 204 SER A N 1
ATOM 1554 C CA . SER A 1 204 ? 12.806 4.072 20.640 1.00 81.38 204 SER A CA 1
ATOM 1555 C C . SER A 1 204 ? 12.088 3.676 19.351 1.00 81.38 204 SER A C 1
ATOM 1557 O O . SER A 1 204 ? 12.687 3.725 18.280 1.00 81.38 204 SER A O 1
ATOM 1559 N N . PHE A 1 205 ? 10.804 3.317 19.435 1.00 79.44 205 PHE A N 1
ATOM 1560 C CA . PHE A 1 205 ? 10.010 2.954 18.262 1.00 79.44 205 PHE A CA 1
ATOM 1561 C C . PHE A 1 205 ? 9.732 4.166 17.366 1.00 79.44 205 PHE A C 1
ATOM 1563 O O . PHE A 1 205 ? 9.889 4.080 16.150 1.00 79.44 205 PHE A O 1
ATOM 1570 N N . PHE A 1 206 ? 9.417 5.319 17.963 1.00 82.06 206 PHE A N 1
ATOM 1571 C CA . PHE A 1 206 ? 9.248 6.577 17.234 1.00 82.06 206 PHE A CA 1
ATOM 1572 C C . PHE A 1 206 ? 10.507 6.942 16.432 1.00 82.06 206 PHE A C 1
ATOM 1574 O O . PHE A 1 206 ? 10.442 7.145 15.219 1.00 82.06 206 PHE A O 1
ATOM 1581 N N . HIS A 1 207 ? 11.680 6.942 17.073 1.00 84.69 207 HIS A N 1
ATOM 1582 C CA . HIS A 1 207 ? 12.934 7.242 16.378 1.00 84.69 207 HIS A CA 1
ATOM 1583 C C . HIS A 1 207 ? 13.318 6.192 15.340 1.00 84.69 207 HIS A C 1
ATOM 1585 O O . HIS A 1 207 ? 13.895 6.548 14.313 1.00 84.69 207 HIS A O 1
ATOM 1591 N N . LEU A 1 208 ? 12.970 4.922 15.563 1.00 87.38 208 LEU A N 1
ATOM 1592 C CA . LEU A 1 208 ? 13.172 3.869 14.576 1.00 87.38 208 LEU A CA 1
ATOM 1593 C C . LEU A 1 208 ? 12.370 4.144 13.296 1.00 87.38 208 LEU A C 1
ATOM 1595 O O . LEU A 1 208 ? 12.941 4.065 12.212 1.00 87.38 208 LEU A O 1
ATOM 1599 N N . ILE A 1 209 ? 11.092 4.529 13.396 1.00 86.38 209 ILE A N 1
ATOM 1600 C CA . ILE A 1 209 ? 10.265 4.868 12.222 1.00 86.38 209 ILE A CA 1
ATOM 1601 C C . ILE A 1 209 ? 10.875 6.040 11.445 1.00 86.38 209 ILE A C 1
ATOM 1603 O O . ILE A 1 209 ? 11.017 5.950 10.227 1.00 86.38 209 ILE A O 1
ATOM 1607 N N . PHE A 1 210 ? 11.288 7.113 12.127 1.00 89.12 210 PHE A N 1
ATOM 1608 C CA . PHE A 1 210 ? 11.934 8.262 11.479 1.00 89.12 210 PHE A CA 1
ATOM 1609 C C . PHE A 1 210 ? 13.277 7.894 10.830 1.00 89.12 210 PHE A C 1
ATOM 1611 O O . PHE A 1 210 ? 13.571 8.345 9.721 1.00 89.12 210 PHE A O 1
ATOM 1618 N N . ALA A 1 211 ? 14.079 7.045 11.479 1.00 90.94 211 ALA A N 1
ATOM 1619 C CA . ALA A 1 211 ? 15.333 6.556 10.915 1.00 90.94 211 ALA A CA 1
ATOM 1620 C C . ALA A 1 211 ? 15.079 5.745 9.633 1.00 90.94 211 ALA A C 1
ATOM 1622 O O . ALA A 1 211 ? 15.674 6.033 8.595 1.00 90.94 211 ALA A O 1
ATOM 1623 N N . LEU A 1 212 ? 14.137 4.800 9.664 1.00 90.44 212 LEU A N 1
ATOM 1624 C CA . LEU A 1 212 ? 13.752 3.999 8.500 1.00 90.44 212 LEU A CA 1
ATOM 1625 C C . LEU A 1 212 ? 13.167 4.862 7.369 1.00 90.44 212 LEU A C 1
ATOM 1627 O O . LEU A 1 212 ? 13.529 4.670 6.209 1.00 90.44 212 LEU A O 1
ATOM 1631 N N . ALA A 1 213 ? 12.351 5.867 7.701 1.00 88.31 213 ALA A N 1
ATOM 1632 C CA . ALA A 1 213 ? 11.808 6.824 6.737 1.00 88.31 213 ALA A CA 1
ATOM 1633 C C . ALA A 1 213 ? 12.912 7.627 6.039 1.00 88.31 213 ALA A C 1
ATOM 1635 O O . ALA A 1 213 ? 12.879 7.800 4.824 1.00 88.31 213 ALA A O 1
ATOM 1636 N N . SER A 1 214 ? 13.917 8.093 6.789 1.00 90.25 214 SER A N 1
ATOM 1637 C CA . SER A 1 214 ? 15.050 8.825 6.210 1.00 90.25 214 SER A CA 1
ATOM 1638 C C . SER A 1 214 ? 15.919 7.942 5.310 1.00 90.25 214 SER A C 1
ATOM 1640 O O . SER A 1 214 ? 16.358 8.397 4.254 1.00 90.25 214 SER A O 1
ATOM 1642 N N . MET A 1 215 ? 16.106 6.664 5.664 1.00 89.69 215 MET A N 1
ATOM 1643 C CA . MET A 1 215 ? 16.764 5.685 4.793 1.00 89.69 215 MET A CA 1
ATOM 1644 C C . MET A 1 215 ? 15.961 5.455 3.509 1.00 89.69 215 MET A C 1
ATOM 1646 O O . MET A 1 215 ? 16.546 5.468 2.429 1.00 89.69 215 MET A O 1
ATOM 1650 N N . TYR A 1 216 ? 14.636 5.309 3.603 1.00 87.62 216 TYR A N 1
ATOM 1651 C CA . TYR A 1 216 ? 13.760 5.163 2.439 1.00 87.62 216 TYR A CA 1
ATOM 1652 C C . TYR A 1 216 ? 13.772 6.402 1.535 1.00 87.62 216 TYR A C 1
ATOM 1654 O O . TYR A 1 216 ? 13.957 6.272 0.328 1.00 87.62 216 TYR A O 1
ATOM 1662 N N . ALA A 1 217 ? 13.668 7.605 2.107 1.00 86.50 217 ALA A N 1
ATOM 1663 C CA . ALA A 1 217 ? 13.767 8.859 1.362 1.00 86.50 217 ALA A CA 1
ATOM 1664 C C . ALA A 1 217 ? 15.131 8.998 0.667 1.00 86.50 217 ALA A C 1
ATOM 1666 O O . ALA A 1 217 ? 15.193 9.370 -0.501 1.00 86.50 217 ALA A O 1
ATOM 1667 N N . GLY A 1 218 ? 16.223 8.640 1.351 1.00 83.06 218 GLY A N 1
ATOM 1668 C CA . GLY A 1 218 ? 17.559 8.606 0.756 1.00 83.06 218 GLY A CA 1
ATOM 1669 C C . GLY A 1 218 ? 17.655 7.634 -0.422 1.00 83.06 218 GLY A C 1
ATOM 1670 O O . GLY A 1 218 ? 18.258 7.968 -1.439 1.00 83.06 218 GLY A O 1
ATOM 1671 N N . MET A 1 219 ? 17.019 6.464 -0.326 1.00 81.12 219 MET A N 1
ATOM 1672 C CA . MET A 1 219 ? 16.969 5.478 -1.410 1.00 81.12 219 MET A CA 1
ATOM 1673 C C . MET A 1 219 ? 16.103 5.938 -2.590 1.00 81.12 219 MET A C 1
ATOM 1675 O O . MET A 1 219 ? 16.527 5.785 -3.732 1.00 81.12 219 MET A O 1
ATOM 1679 N N . LEU A 1 220 ? 14.950 6.567 -2.336 1.00 78.50 220 LEU A N 1
ATOM 1680 C CA . LEU A 1 220 ? 14.118 7.177 -3.380 1.00 78.50 220 LEU A CA 1
ATOM 1681 C C . LEU A 1 220 ? 14.845 8.306 -4.119 1.00 78.50 220 LEU A C 1
ATOM 1683 O O . LEU A 1 220 ? 14.780 8.374 -5.338 1.00 78.50 2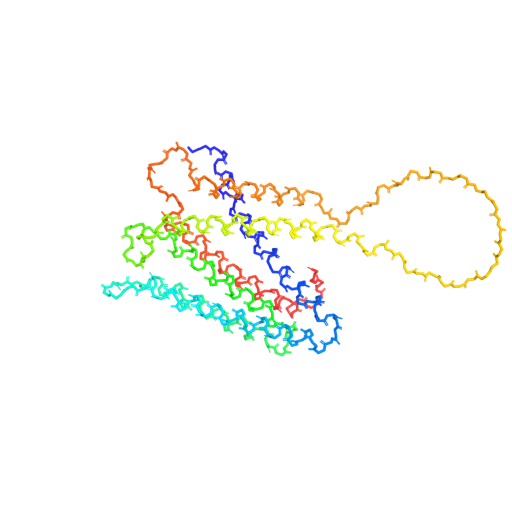20 LEU A O 1
ATOM 1687 N N . LEU A 1 221 ? 15.550 9.183 -3.398 1.00 78.81 221 LEU A N 1
ATOM 1688 C CA . LEU A 1 221 ? 16.270 10.314 -3.998 1.00 78.81 221 LEU A CA 1
ATOM 1689 C C . LEU A 1 221 ? 17.541 9.901 -4.750 1.00 78.81 221 LEU A C 1
ATOM 1691 O O . LEU A 1 221 ? 18.027 10.659 -5.585 1.00 78.81 221 LEU A O 1
ATOM 1695 N N . SER A 1 222 ? 18.103 8.734 -4.433 1.00 72.62 222 SER A N 1
ATOM 1696 C CA . SER A 1 222 ? 19.316 8.201 -5.068 1.00 72.62 222 SER A CA 1
ATOM 1697 C C . SER A 1 222 ? 19.029 7.148 -6.143 1.00 72.62 222 SER A C 1
ATOM 1699 O O . SER A 1 222 ? 19.956 6.452 -6.568 1.00 72.62 222 SER A O 1
ATOM 1701 N N . ASP A 1 223 ? 17.764 6.999 -6.560 1.00 67.00 223 ASP A N 1
ATOM 1702 C CA . ASP A 1 223 ? 17.298 5.963 -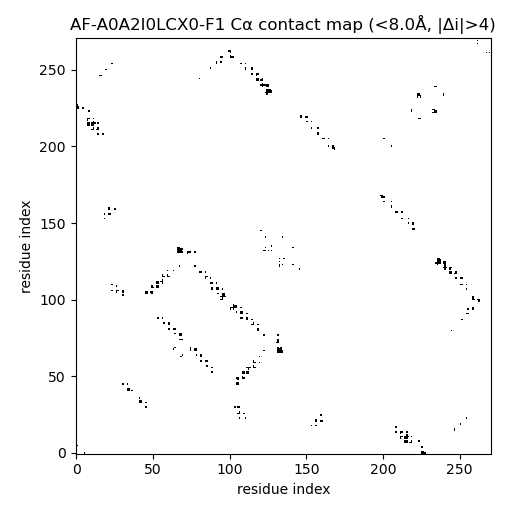7.496 1.00 67.00 223 ASP A CA 1
ATOM 1703 C C . ASP A 1 223 ? 17.786 4.550 -7.114 1.00 67.00 223 ASP A C 1
ATOM 1705 O O . ASP A 1 223 ? 18.093 3.708 -7.960 1.00 67.00 223 ASP A O 1
ATOM 1709 N N . TRP A 1 224 ? 17.910 4.297 -5.808 1.00 67.25 224 TRP A N 1
ATOM 1710 C CA . TRP A 1 224 ? 18.407 3.055 -5.217 1.00 67.25 224 TRP A CA 1
ATOM 1711 C C . TRP A 1 224 ? 19.838 2.636 -5.612 1.00 67.25 224 TRP A C 1
ATOM 1713 O O . TRP A 1 224 ? 20.240 1.479 -5.411 1.00 67.25 224 TRP A O 1
ATOM 1723 N N . THR A 1 225 ? 20.645 3.569 -6.124 1.00 57.19 225 THR A N 1
ATOM 1724 C CA . THR A 1 225 ? 21.992 3.288 -6.639 1.00 57.19 225 THR A CA 1
ATOM 1725 C C . THR A 1 225 ? 23.061 3.239 -5.537 1.00 57.19 225 THR A C 1
ATOM 1727 O O . THR A 1 225 ? 23.071 4.020 -4.587 1.00 57.19 225 THR A O 1
ATOM 1730 N N . SER A 1 226 ? 24.007 2.301 -5.658 1.00 50.62 226 SER A N 1
ATOM 1731 C CA . SER A 1 226 ? 25.276 2.326 -4.918 1.00 50.62 226 SER A CA 1
ATOM 1732 C C . SER A 1 226 ? 26.401 2.559 -5.915 1.00 50.62 226 SER A C 1
ATOM 1734 O O . SER A 1 226 ? 26.451 1.865 -6.922 1.00 50.62 226 SER A O 1
ATOM 1736 N N . SER A 1 227 ? 27.289 3.506 -5.626 1.00 47.41 227 SER A N 1
ATOM 1737 C CA . SER A 1 227 ? 28.255 4.170 -6.520 1.00 47.41 227 SER A CA 1
ATOM 1738 C C . SER A 1 227 ? 29.332 3.296 -7.208 1.00 47.41 227 SER A C 1
ATOM 1740 O O . SER A 1 227 ? 30.408 3.803 -7.512 1.00 47.41 227 SER A O 1
ATOM 1742 N N . SER A 1 228 ? 29.105 2.001 -7.447 1.00 46.50 228 SER A N 1
ATOM 1743 C CA . SER A 1 228 ? 30.112 1.093 -8.015 1.00 46.50 228 SER A CA 1
ATOM 1744 C C . SER A 1 228 ? 29.645 0.124 -9.103 1.00 46.50 228 SER A C 1
ATOM 1746 O O . SER A 1 228 ? 30.513 -0.542 -9.650 1.00 46.50 228 SER A O 1
ATOM 1748 N N . ASP A 1 229 ? 28.359 0.044 -9.450 1.00 43.56 229 ASP A N 1
ATOM 1749 C CA . ASP A 1 229 ? 27.906 -0.825 -10.548 1.00 43.56 229 ASP A CA 1
ATOM 1750 C C . ASP A 1 229 ? 27.295 0.013 -11.677 1.00 43.56 229 ASP A C 1
ATOM 1752 O O . ASP A 1 229 ? 26.732 1.079 -11.437 1.00 43.56 229 ASP A O 1
ATOM 1756 N N . SER A 1 230 ? 27.529 -0.443 -12.906 1.00 41.59 230 SER A N 1
ATOM 1757 C CA . SER A 1 230 ? 27.269 0.192 -14.203 1.00 41.59 230 SER A CA 1
ATOM 1758 C C . SER A 1 230 ? 25.955 0.972 -14.316 1.00 41.59 230 SER A C 1
ATOM 1760 O O . SER A 1 230 ? 24.984 0.687 -13.630 1.00 41.59 230 SER A O 1
ATOM 1762 N N . SER A 1 231 ? 25.945 1.932 -15.246 1.00 41.34 231 SER A N 1
ATOM 1763 C CA . SER A 1 231 ? 24.927 2.943 -15.581 1.00 41.34 231 SER A CA 1
ATOM 1764 C C . SER A 1 231 ? 23.514 2.453 -15.962 1.00 41.34 231 SER A C 1
ATOM 1766 O O . SER A 1 231 ? 22.861 3.088 -16.790 1.00 41.34 231 SER A O 1
ATOM 1768 N N . ASP A 1 232 ? 23.025 1.374 -15.362 1.00 45.00 232 ASP A N 1
ATOM 1769 C CA . ASP A 1 232 ? 21.637 0.942 -15.439 1.00 45.00 232 ASP A CA 1
ATOM 1770 C C . ASP A 1 232 ? 20.922 1.308 -14.132 1.00 45.00 232 ASP A C 1
ATOM 1772 O O . ASP A 1 232 ? 21.346 0.981 -13.024 1.00 45.00 232 ASP A O 1
ATOM 1776 N N . LEU A 1 233 ? 19.848 2.082 -14.277 1.00 50.38 233 LEU A N 1
ATOM 1777 C CA . LEU A 1 233 ? 19.034 2.616 -13.188 1.00 50.38 233 LEU A CA 1
ATOM 1778 C C . LEU A 1 233 ? 18.394 1.465 -12.402 1.00 50.38 233 LEU A C 1
ATOM 1780 O O . LEU A 1 233 ? 17.540 0.765 -12.930 1.00 50.38 233 LEU A O 1
ATOM 1784 N N . VAL A 1 234 ? 18.779 1.291 -11.136 1.00 49.34 234 VAL A N 1
ATOM 1785 C CA . VAL A 1 234 ? 18.355 0.164 -10.281 1.00 49.34 234 VAL A CA 1
ATOM 1786 C C . VAL A 1 234 ? 16.861 0.201 -9.921 1.00 49.34 234 VAL A C 1
ATOM 1788 O O . VAL A 1 234 ? 16.289 -0.844 -9.613 1.00 49.34 234 VAL A O 1
ATOM 1791 N N . ASP A 1 235 ? 16.196 1.359 -10.011 1.00 54.19 235 ASP A N 1
ATOM 1792 C CA . ASP A 1 235 ? 14.730 1.439 -9.862 1.00 54.19 235 ASP A CA 1
ATOM 1793 C C . ASP A 1 235 ? 13.976 0.825 -11.060 1.00 54.19 235 ASP A C 1
ATOM 1795 O O . ASP A 1 235 ? 12.765 0.622 -11.009 1.00 54.19 235 ASP A O 1
ATOM 1799 N N . VAL A 1 236 ? 14.699 0.489 -12.132 1.00 65.00 236 VAL A N 1
ATOM 1800 C CA . VAL A 1 236 ? 14.188 -0.169 -13.331 1.00 65.00 236 VAL A CA 1
ATOM 1801 C C . VAL A 1 236 ? 14.859 -1.536 -13.443 1.00 65.00 236 VAL A C 1
ATOM 1803 O O . VAL A 1 236 ? 15.989 -1.675 -13.901 1.00 65.00 236 VAL A O 1
ATOM 1806 N N . GLY A 1 237 ? 14.176 -2.569 -12.970 1.00 78.69 237 GLY A N 1
ATOM 1807 C CA . GLY A 1 237 ? 14.704 -3.919 -12.929 1.00 78.69 237 GLY A CA 1
ATOM 1808 C C . GLY A 1 237 ? 13.764 -4.892 -12.231 1.00 78.69 237 GLY A C 1
ATOM 1809 O O . GLY A 1 237 ? 12.999 -4.521 -11.339 1.00 78.69 237 GLY A O 1
ATOM 1810 N N . TRP A 1 238 ? 13.882 -6.176 -12.578 1.00 83.81 238 TRP A N 1
ATOM 1811 C CA . TRP A 1 238 ? 13.050 -7.242 -12.009 1.00 83.81 238 TRP A CA 1
ATOM 1812 C C . TRP A 1 238 ? 13.082 -7.294 -10.479 1.00 83.81 238 TRP A C 1
ATOM 1814 O O . TRP A 1 238 ? 12.074 -7.615 -9.858 1.00 83.81 238 TRP A O 1
ATOM 1824 N N . THR A 1 239 ? 14.199 -6.934 -9.848 1.00 83.00 239 THR A N 1
ATOM 1825 C CA . THR A 1 239 ? 14.292 -6.870 -8.383 1.00 83.00 239 THR A CA 1
ATOM 1826 C C . THR A 1 239 ? 13.304 -5.865 -7.788 1.00 83.00 239 THR A C 1
ATOM 1828 O O . THR A 1 239 ? 12.623 -6.193 -6.820 1.00 83.00 239 THR A O 1
ATOM 1831 N N . SER A 1 240 ? 13.189 -4.664 -8.368 1.00 79.31 240 SER A N 1
ATOM 1832 C CA . SER A 1 240 ? 12.254 -3.630 -7.896 1.00 79.31 240 SER A CA 1
ATOM 1833 C C . SER A 1 240 ? 10.801 -4.074 -8.100 1.00 79.31 240 SER A C 1
ATOM 1835 O O . SER A 1 240 ? 9.987 -3.965 -7.179 1.00 79.31 240 SER A O 1
ATOM 1837 N N . VAL A 1 241 ? 10.506 -4.686 -9.256 1.00 87.31 241 VAL A N 1
ATOM 1838 C CA . VAL A 1 241 ? 9.199 -5.299 -9.559 1.00 87.31 241 VAL A CA 1
ATOM 1839 C C . VAL A 1 241 ? 8.818 -6.303 -8.466 1.00 87.31 241 VAL A C 1
ATOM 1841 O O . VAL A 1 241 ? 7.783 -6.156 -7.819 1.00 87.31 241 VAL A O 1
ATOM 1844 N N . TRP A 1 242 ? 9.678 -7.289 -8.197 1.00 89.06 242 TRP A N 1
ATOM 1845 C CA . TRP A 1 242 ? 9.396 -8.352 -7.229 1.00 89.06 242 TRP A CA 1
ATOM 1846 C C . TRP A 1 242 ? 9.276 -7.852 -5.794 1.00 89.06 242 TRP A C 1
ATOM 1848 O O . TRP A 1 242 ? 8.416 -8.340 -5.068 1.00 89.06 242 TRP A O 1
ATOM 1858 N N . VAL A 1 243 ? 10.085 -6.874 -5.375 1.00 83.75 243 VAL A N 1
ATOM 1859 C CA . VAL A 1 243 ? 9.941 -6.272 -4.040 1.00 83.75 243 VAL A CA 1
ATOM 1860 C C . VAL A 1 243 ? 8.538 -5.690 -3.876 1.00 83.75 243 VAL A C 1
ATOM 1862 O O . VAL A 1 243 ? 7.881 -5.987 -2.882 1.00 83.75 243 VAL A O 1
ATOM 1865 N N . ARG A 1 244 ? 8.047 -4.937 -4.867 1.00 88.50 244 ARG A N 1
ATOM 1866 C CA . ARG A 1 244 ? 6.716 -4.313 -4.833 1.00 88.50 244 ARG A CA 1
ATOM 1867 C C . ARG A 1 244 ? 5.588 -5.347 -4.909 1.00 88.50 244 ARG A C 1
ATOM 1869 O O . ARG A 1 244 ? 4.663 -5.267 -4.107 1.00 88.50 244 ARG A O 1
ATOM 1876 N N . ILE A 1 245 ? 5.688 -6.354 -5.780 1.00 93.81 245 ILE A N 1
ATOM 1877 C CA . ILE A 1 245 ? 4.699 -7.449 -5.856 1.00 93.81 245 ILE A CA 1
ATOM 1878 C C . ILE A 1 245 ? 4.637 -8.235 -4.537 1.00 93.81 245 ILE A C 1
ATOM 1880 O O . ILE A 1 245 ? 3.557 -8.494 -4.010 1.00 93.81 245 ILE A O 1
ATOM 1884 N N . CYS A 1 246 ? 5.784 -8.558 -3.938 1.00 92.25 246 CYS A N 1
ATOM 1885 C CA . CYS A 1 246 ? 5.821 -9.198 -2.625 1.00 92.25 246 CYS A CA 1
ATOM 1886 C C . CYS A 1 246 ? 5.237 -8.290 -1.533 1.00 92.25 246 CYS A C 1
ATOM 1888 O O . CYS A 1 246 ? 4.530 -8.783 -0.656 1.00 92.25 246 CYS A O 1
ATOM 1890 N N . THR A 1 247 ? 5.492 -6.975 -1.578 1.00 90.19 247 THR A N 1
ATOM 1891 C CA . THR A 1 247 ? 4.846 -6.012 -0.674 1.00 90.19 247 THR A CA 1
ATOM 1892 C C . THR A 1 247 ? 3.328 -6.056 -0.822 1.00 90.19 247 THR A C 1
ATOM 1894 O O . THR A 1 247 ? 2.646 -6.133 0.192 1.00 90.19 247 THR A O 1
ATOM 1897 N N . GLU A 1 248 ? 2.794 -6.093 -2.044 1.00 95.19 248 GLU A N 1
ATOM 1898 C CA . GLU A 1 248 ? 1.353 -6.215 -2.291 1.00 95.19 248 GLU A CA 1
ATOM 1899 C C . GLU A 1 248 ? 0.765 -7.492 -1.672 1.00 95.19 248 GLU A C 1
ATOM 1901 O O . GLU A 1 248 ? -0.263 -7.438 -0.995 1.00 95.19 248 GLU A O 1
ATOM 1906 N N . TRP A 1 249 ? 1.432 -8.638 -1.840 1.00 95.94 249 TRP A N 1
ATOM 1907 C CA . TRP A 1 249 ? 0.991 -9.907 -1.250 1.00 95.94 249 TRP A CA 1
ATOM 1908 C C . TRP A 1 249 ? 1.028 -9.884 0.275 1.00 95.94 249 TRP A C 1
ATOM 1910 O O . TRP A 1 249 ? 0.109 -10.379 0.929 1.00 95.94 249 TRP A O 1
ATOM 1920 N N . VAL A 1 250 ? 2.069 -9.282 0.852 1.00 94.31 250 VAL A N 1
ATOM 1921 C CA . VAL A 1 250 ? 2.168 -9.087 2.300 1.00 94.31 250 VAL A CA 1
ATOM 1922 C C . VAL A 1 250 ? 1.057 -8.161 2.788 1.00 94.31 250 VAL A C 1
ATOM 1924 O O . VAL A 1 250 ? 0.418 -8.479 3.786 1.00 94.31 250 VAL A O 1
ATOM 1927 N N . THR A 1 251 ? 0.758 -7.067 2.083 1.00 94.56 251 THR A N 1
ATOM 1928 C CA . THR A 1 251 ? -0.371 -6.185 2.409 1.00 94.56 251 THR A CA 1
ATOM 1929 C C . THR A 1 251 ? -1.696 -6.937 2.386 1.00 94.56 251 THR A C 1
ATOM 1931 O O . THR A 1 251 ? -2.472 -6.818 3.332 1.00 94.56 251 THR A O 1
ATOM 1934 N N . ALA A 1 252 ? -1.937 -7.747 1.354 1.00 96.38 252 ALA A N 1
ATOM 1935 C CA . ALA A 1 252 ? -3.139 -8.563 1.255 1.00 96.38 252 ALA A CA 1
ATOM 1936 C C . ALA A 1 252 ? -3.262 -9.549 2.424 1.00 96.38 252 ALA A C 1
ATOM 1938 O O . ALA A 1 252 ? -4.310 -9.630 3.062 1.00 96.38 252 ALA A O 1
ATOM 1939 N N . GLY A 1 253 ? -2.178 -10.266 2.734 1.00 96.19 253 GLY A N 1
ATOM 1940 C CA . GLY A 1 253 ? -2.131 -11.204 3.852 1.00 96.19 253 GLY A CA 1
ATOM 1941 C C . GLY A 1 253 ? -2.351 -10.520 5.201 1.00 96.19 253 GLY A C 1
ATOM 1942 O O . GLY A 1 253 ? -3.138 -11.008 6.008 1.00 96.19 253 GLY A O 1
ATOM 1943 N N . LEU A 1 254 ? -1.710 -9.370 5.429 1.00 93.94 254 LEU A N 1
ATOM 1944 C CA . LEU A 1 254 ? -1.870 -8.588 6.654 1.00 93.94 254 LEU A CA 1
ATOM 1945 C C . LEU A 1 254 ? -3.293 -8.056 6.802 1.00 93.94 254 LEU A C 1
ATOM 1947 O O . LEU A 1 254 ? -3.855 -8.188 7.881 1.00 93.94 254 LEU A O 1
ATOM 1951 N N . TYR A 1 255 ? -3.900 -7.522 5.741 1.00 94.88 255 TYR A N 1
ATOM 1952 C CA . TYR A 1 255 ? -5.291 -7.070 5.776 1.00 94.88 255 TYR A CA 1
ATOM 1953 C C . TYR A 1 255 ? -6.262 -8.217 6.090 1.00 94.88 255 TYR A C 1
ATOM 1955 O O . TYR A 1 255 ? -7.110 -8.109 6.970 1.00 94.88 255 TYR A O 1
ATOM 1963 N N . ILE A 1 256 ? -6.125 -9.356 5.407 1.00 94.44 256 ILE A N 1
ATOM 1964 C CA . ILE A 1 256 ? -6.962 -10.530 5.692 1.00 94.44 256 ILE A CA 1
ATOM 1965 C C . ILE A 1 256 ? -6.769 -10.969 7.149 1.00 94.44 256 ILE A C 1
ATOM 1967 O O . ILE A 1 256 ? -7.734 -11.300 7.838 1.00 94.44 256 ILE A O 1
ATOM 1971 N N . TRP A 1 257 ? -5.530 -10.927 7.640 1.00 92.50 257 TRP A N 1
ATOM 1972 C CA . TRP A 1 257 ? -5.217 -11.231 9.026 1.00 92.50 257 TRP A CA 1
ATOM 1973 C C . TRP A 1 257 ? -5.857 -10.247 10.011 1.00 92.50 257 TRP A C 1
ATOM 1975 O O . TRP A 1 257 ? -6.400 -10.712 11.008 1.00 92.50 257 TRP A O 1
ATOM 1985 N N . THR A 1 258 ? -5.870 -8.931 9.755 1.00 90.00 258 THR A N 1
ATOM 1986 C CA . THR A 1 258 ? -6.506 -7.966 10.677 1.00 90.00 258 THR A CA 1
ATOM 1987 C C . THR A 1 258 ? -7.998 -8.235 10.854 1.00 90.00 258 THR A C 1
ATOM 1989 O O . THR A 1 258 ? -8.526 -8.053 11.947 1.00 90.00 258 THR A O 1
ATOM 1992 N N . VAL A 1 259 ? -8.670 -8.738 9.815 1.00 90.31 259 VAL A N 1
ATOM 1993 C CA . VAL A 1 259 ? -10.103 -9.058 9.864 1.00 90.31 259 VAL A CA 1
ATOM 1994 C C . VAL A 1 259 ? -10.377 -10.437 10.481 1.00 90.31 259 VAL A C 1
ATOM 1996 O O . VAL A 1 259 ? -11.356 -10.607 11.208 1.00 90.31 259 VAL A O 1
ATOM 1999 N N . ILE A 1 260 ? -9.534 -11.437 10.207 1.00 88.69 260 ILE A N 1
ATOM 2000 C CA . ILE A 1 260 ? -9.759 -12.826 10.649 1.00 88.69 260 ILE A CA 1
ATOM 2001 C C . ILE A 1 260 ? -9.197 -13.101 12.050 1.00 88.69 260 ILE A C 1
ATOM 2003 O O . ILE A 1 260 ? -9.765 -13.913 12.783 1.00 88.69 260 ILE A O 1
ATOM 2007 N N . ALA A 1 261 ? -8.100 -12.453 12.449 1.00 87.44 261 ALA A N 1
ATOM 2008 C CA . ALA A 1 261 ? -7.423 -12.740 13.714 1.00 87.44 261 ALA A CA 1
ATOM 2009 C C . ALA A 1 261 ? -8.331 -12.623 14.958 1.00 87.44 261 ALA A C 1
ATOM 2011 O O . ALA A 1 261 ? -8.241 -13.524 15.799 1.00 87.44 261 ALA A O 1
ATOM 2012 N N . PRO A 1 262 ? -9.258 -11.644 15.061 1.00 83.31 262 PRO A N 1
ATOM 2013 C CA . PRO A 1 262 ? -10.227 -11.579 16.160 1.00 83.31 262 PRO A CA 1
ATOM 2014 C C . PRO A 1 262 ? -11.125 -12.816 16.298 1.00 83.31 262 PRO A C 1
ATOM 2016 O O . PRO A 1 262 ? -11.570 -13.129 17.397 1.00 83.31 262 PRO A O 1
ATOM 2019 N N . LEU A 1 263 ? -11.371 -13.555 15.210 1.00 83.12 263 LEU A N 1
ATOM 2020 C CA . LEU A 1 263 ? -12.164 -14.790 15.254 1.00 83.12 263 LEU A CA 1
ATOM 2021 C C . LEU A 1 263 ? -11.361 -16.011 15.679 1.00 83.12 263 LEU A C 1
ATOM 2023 O O . LEU A 1 263 ? -11.914 -16.923 16.290 1.00 83.12 263 LEU A O 1
ATOM 2027 N N . LEU A 1 264 ? -10.080 -16.058 15.312 1.00 84.25 264 LEU A N 1
ATOM 2028 C CA . LEU A 1 264 ? -9.204 -17.180 15.647 1.00 84.25 264 LEU A CA 1
ATOM 2029 C C . LEU A 1 264 ? -8.676 -17.086 17.081 1.00 84.25 264 LEU A C 1
ATOM 2031 O O . LEU A 1 264 ? -8.439 -18.119 17.704 1.00 84.25 264 LEU A O 1
ATOM 2035 N N . PHE A 1 265 ? -8.510 -15.868 17.602 1.00 84.38 265 PHE A N 1
ATOM 2036 C CA . PHE A 1 265 ? -7.991 -15.614 18.946 1.00 84.38 265 PHE A CA 1
ATOM 2037 C C . PHE A 1 265 ? -8.888 -14.622 19.706 1.00 84.38 265 PHE A C 1
ATOM 2039 O O . PHE A 1 265 ? -8.450 -13.509 19.987 1.00 84.38 265 PHE A O 1
ATOM 2046 N N . PRO A 1 266 ? -10.131 -15.003 20.051 1.00 73.12 266 PRO A N 1
ATOM 2047 C CA . PRO A 1 266 ? -11.088 -14.104 20.703 1.00 73.12 266 PRO A CA 1
ATOM 2048 C C . PRO A 1 266 ? -10.624 -13.604 22.082 1.00 73.12 266 PRO A C 1
ATOM 2050 O O . PRO A 1 266 ? -11.036 -12.531 22.506 1.00 73.12 266 PRO A O 1
ATOM 2053 N N . ASP A 1 267 ? -9.733 -14.341 22.755 1.00 70.56 267 ASP A N 1
ATOM 2054 C CA . ASP A 1 267 ? -9.180 -13.973 24.068 1.00 70.56 267 ASP A CA 1
ATOM 2055 C C . ASP A 1 267 ? -8.004 -12.978 23.989 1.00 70.56 267 ASP A C 1
ATOM 2057 O O . ASP A 1 267 ? -7.429 -12.605 25.013 1.00 70.56 267 ASP A O 1
ATOM 2061 N N . ARG A 1 268 ? -7.594 -12.565 22.781 1.00 64.94 268 ARG A N 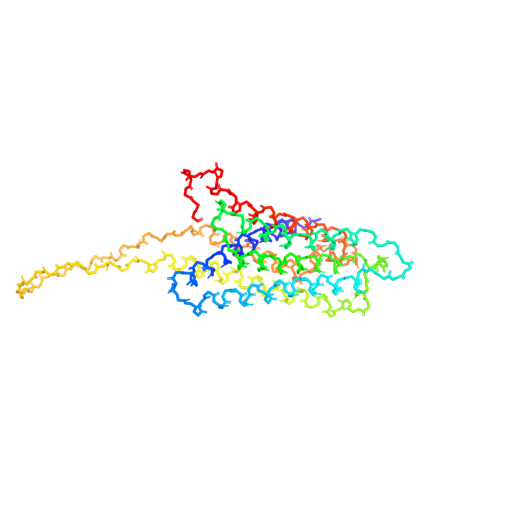1
ATOM 2062 C CA . ARG A 1 268 ? -6.521 -11.586 22.578 1.00 64.94 268 ARG A CA 1
ATOM 2063 C C . ARG A 1 268 ? -7.120 -10.209 22.310 1.00 64.94 268 ARG A C 1
ATOM 2065 O O . ARG A 1 268 ? -7.869 -10.034 21.356 1.00 64.94 268 ARG A O 1
ATOM 2072 N N . GLU A 1 269 ? -6.708 -9.213 23.087 1.00 59.66 269 GLU A N 1
ATOM 2073 C CA . GLU A 1 269 ? -6.998 -7.814 22.769 1.00 59.66 269 GLU A CA 1
ATOM 2074 C C . GLU A 1 269 ? -6.161 -7.386 21.552 1.00 59.66 269 GLU A C 1
ATOM 2076 O O . GLU A 1 269 ? -4.926 -7.362 21.586 1.00 59.66 269 GLU A O 1
ATOM 2081 N N . PHE A 1 270 ? -6.844 -7.119 20.439 1.00 57.09 270 PHE A N 1
ATOM 2082 C CA . PHE A 1 270 ? -6.257 -6.527 19.242 1.00 57.09 270 PHE A CA 1
ATOM 2083 C C . PHE A 1 270 ? -6.408 -5.008 19.365 1.00 57.09 270 PHE A C 1
ATOM 2085 O O . PHE A 1 270 ? -7.488 -4.480 19.118 1.00 57.09 270 PHE A O 1
ATOM 2092 N N . PHE A 1 271 ? -5.347 -4.347 19.832 1.00 45.91 271 PHE A N 1
ATOM 2093 C CA . PHE A 1 271 ? -5.235 -2.888 19.902 1.00 45.91 271 PHE A CA 1
ATOM 2094 C C . PHE A 1 271 ? -4.691 -2.300 18.602 1.00 45.91 271 PHE A C 1
ATOM 2096 O O . PHE A 1 271 ? -3.826 -2.969 17.984 1.00 45.91 271 PHE A O 1
#

Secondary structure (DSSP, 8-state):
--HHHHHHHHHHHHHHHHHHHHHHHHHHHHHHHHHTT--HHHHHHHHHHHHHHHHHHHHHHHHHHHHH--TTS--HHHHHHHHHHHHHHHHHHHHHT-TTS---HHHHHHHHHHHHHHHHHHHHTS-TT-TT-TTGGGHHHHHHHHHHHHHHHHHHHHHHHHHHHHHTTTT-S-----------------------PPPSS-HHHHHHHHHHHHHHHHHHHTTT--TTS-SS-TTSSHHHHHHHHHHHHHHHHHHHHHHHHHHH-TTS---

Organism: Punica granatum (NCBI:txid22663)